Protein AF-A0A416V9B5-F1 (afdb_monomer)

Secondary structure (DSSP, 8-state):
--TTGGGHHHHHHHHHS--SEEEEEHHHHHHHHTSPPPHHHHH-GGGGSS-TTSTTTHHHHTTTEEEEEEETTTTEEEEEEHHHHHHHHHHHHHHHTTS-------HHHHHHHHHHHHHHHHT-TT-TTHHHHHHHHHHHHTTT--SHHHHHHHHHHHHHHHHHTT-SSTT-GGGG--GGGGHHHHHHHTSGGGGGGTT--HHHHTSHHHHHHHHHHHHHHHHHHHHSPPSBTTB-----HHHHHHHHHHHT--S---SHHHHHHHHHTTS--SSSSHHHHHHHHHHHHHTHHHHHHHHHHHHTTS----HHHHHHHHHHHHHHHHT-

Structure (mmCIF, N/CA/C/O backbone):
data_AF-A0A416V9B5-F1
#
_entry.id   AF-A0A416V9B5-F1
#
loop_
_atom_site.group_PDB
_atom_site.id
_atom_site.type_symbol
_atom_site.label_atom_id
_atom_site.label_alt_id
_atom_site.label_comp_id
_atom_site.label_asym_id
_atom_site.label_entity_id
_atom_site.label_seq_id
_atom_site.pdbx_PDB_ins_code
_atom_site.Cartn_x
_atom_site.Cartn_y
_atom_site.Cartn_z
_atom_site.occupancy
_atom_site.B_iso_or_equiv
_atom_site.auth_seq_id
_atom_site.auth_comp_id
_atom_site.auth_asym_id
_atom_site.auth_atom_id
_atom_site.pdbx_PDB_model_num
ATOM 1 N N . MET A 1 1 ? -14.915 -39.865 -13.590 1.00 45.31 1 MET A N 1
ATOM 2 C CA . MET A 1 1 ? -16.135 -39.312 -12.972 1.00 45.31 1 MET A CA 1
ATOM 3 C C . MET A 1 1 ? -16.097 -37.810 -13.174 1.00 45.31 1 MET A C 1
ATOM 5 O O . MET A 1 1 ? -15.086 -37.222 -12.782 1.00 45.31 1 MET A O 1
ATOM 9 N N . PRO A 1 2 ? -17.084 -37.204 -13.848 1.00 51.28 2 PRO A N 1
ATOM 10 C CA . PRO A 1 2 ? -17.337 -35.772 -13.749 1.00 51.28 2 PRO A CA 1
ATOM 11 C C . PRO A 1 2 ? -17.227 -35.261 -12.300 1.00 51.28 2 PRO A C 1
ATOM 13 O O . PRO A 1 2 ? -17.470 -35.982 -11.326 1.00 51.28 2 PRO A O 1
ATOM 16 N N . LYS A 1 3 ? -16.783 -34.010 -12.138 1.00 54.34 3 LYS A N 1
ATOM 17 C CA . LYS A 1 3 ? -16.706 -33.376 -10.815 1.00 54.34 3 LYS A CA 1
ATOM 18 C C . LYS A 1 3 ? -18.122 -33.301 -10.228 1.00 54.34 3 LYS A C 1
ATOM 20 O O . LYS A 1 3 ? -19.003 -32.741 -10.861 1.00 54.34 3 LYS A O 1
ATOM 25 N N . GLY A 1 4 ? -18.315 -33.837 -9.021 1.00 61.31 4 GLY A N 1
ATOM 26 C CA . GLY A 1 4 ? -19.583 -33.735 -8.284 1.00 61.31 4 GLY A CA 1
ATOM 27 C C . GLY A 1 4 ? -20.507 -34.959 -8.345 1.00 61.31 4 GLY A C 1
ATOM 28 O O . GLY A 1 4 ? -21.411 -35.032 -7.521 1.00 61.31 4 GLY A O 1
ATOM 29 N N . ASP A 1 5 ? -20.246 -35.961 -9.199 1.00 74.75 5 ASP A N 1
ATOM 30 C CA . ASP A 1 5 ? -21.118 -37.150 -9.365 1.00 74.75 5 ASP A CA 1
ATOM 31 C C . ASP A 1 5 ? -21.464 -37.864 -8.049 1.00 74.75 5 ASP A C 1
ATOM 33 O O . ASP A 1 5 ? -22.562 -38.387 -7.874 1.00 74.75 5 ASP A O 1
ATOM 37 N N . LYS A 1 6 ? -20.526 -37.871 -7.095 1.00 81.75 6 LYS A N 1
ATOM 38 C CA . LYS A 1 6 ? -20.704 -38.516 -5.787 1.00 81.75 6 LYS A CA 1
ATOM 39 C C . LYS A 1 6 ? -21.800 -37.874 -4.931 1.00 81.75 6 LYS A C 1
ATOM 41 O O . LYS A 1 6 ? -22.278 -38.516 -4.007 1.00 81.75 6 LYS A O 1
ATOM 46 N N . PHE A 1 7 ? -22.188 -36.632 -5.208 1.00 87.38 7 PHE A N 1
ATOM 47 C CA . PHE A 1 7 ? -23.146 -35.878 -4.396 1.00 87.38 7 PHE A CA 1
ATOM 48 C C . PHE A 1 7 ? -24.480 -35.644 -5.111 1.00 87.38 7 PHE A C 1
ATOM 50 O O . PHE A 1 7 ? -25.308 -34.883 -4.618 1.00 87.38 7 PHE A O 1
ATOM 57 N N . ILE A 1 8 ? -24.728 -36.339 -6.227 1.00 89.06 8 ILE A N 1
ATOM 58 C CA . ILE A 1 8 ? -25.952 -36.180 -7.023 1.00 89.06 8 ILE A CA 1
ATOM 59 C C . ILE A 1 8 ? -27.228 -36.485 -6.228 1.00 89.06 8 ILE A C 1
ATOM 61 O O . ILE A 1 8 ? -28.239 -35.817 -6.405 1.00 89.06 8 ILE A O 1
ATOM 65 N N . ALA A 1 9 ? -27.172 -37.435 -5.288 1.00 90.25 9 ALA A N 1
ATOM 66 C CA . ALA A 1 9 ? -28.302 -37.750 -4.417 1.00 90.25 9 ALA A CA 1
ATOM 67 C C . ALA A 1 9 ? -28.667 -36.577 -3.491 1.00 90.25 9 ALA A C 1
ATOM 69 O O . ALA A 1 9 ? -29.847 -36.333 -3.242 1.00 90.25 9 ALA A O 1
ATOM 70 N N . LEU A 1 10 ? -27.668 -35.815 -3.025 1.00 92.50 10 LEU A N 1
ATOM 71 C CA . LEU A 1 10 ? -27.901 -34.592 -2.257 1.00 92.50 10 LEU A CA 1
ATOM 72 C C . LEU A 1 10 ? -28.497 -33.496 -3.145 1.00 92.50 10 LEU A C 1
ATOM 74 O O . LEU A 1 10 ? -29.429 -32.823 -2.715 1.00 92.50 10 LEU A O 1
ATOM 78 N N . THR A 1 11 ? -28.018 -33.368 -4.386 1.00 92.50 11 THR A N 1
ATOM 79 C CA . THR A 1 11 ? -28.581 -32.439 -5.377 1.00 92.50 11 THR A CA 1
ATOM 80 C C . THR A 1 11 ? -30.061 -32.717 -5.610 1.00 92.50 11 THR A C 1
ATOM 82 O O . THR A 1 11 ? -30.890 -31.846 -5.363 1.00 92.50 11 THR A O 1
ATOM 85 N N . SER A 1 12 ? -30.415 -33.955 -5.965 1.00 91.44 12 SER A N 1
ATOM 86 C CA . SER A 1 12 ? -31.810 -34.337 -6.199 1.00 91.44 12 SER A CA 1
ATOM 87 C C . SER A 1 12 ? -32.680 -34.174 -4.953 1.00 91.44 12 SER A C 1
ATOM 89 O O . SER A 1 12 ? -33.847 -33.808 -5.062 1.00 91.44 12 SER A O 1
ATOM 91 N N . TYR A 1 13 ? -32.144 -34.430 -3.758 1.00 94.50 13 TYR A N 1
ATOM 92 C CA . TYR A 1 13 ? -32.889 -34.205 -2.522 1.00 94.50 13 TYR A CA 1
ATOM 93 C C . TYR A 1 13 ? -33.216 -32.719 -2.315 1.00 94.50 13 TYR A C 1
ATOM 95 O O . TYR A 1 13 ? -34.362 -32.378 -2.028 1.00 94.50 13 TYR A O 1
ATOM 103 N N . LEU A 1 14 ? -32.231 -31.833 -2.489 1.00 92.75 14 LEU A N 1
ATOM 104 C CA . LEU A 1 14 ? -32.408 -30.390 -2.309 1.00 92.75 14 LEU A CA 1
ATOM 105 C C . LEU A 1 14 ? -33.330 -29.776 -3.374 1.00 92.75 14 LEU A C 1
ATOM 107 O O . LEU A 1 14 ? -34.161 -28.939 -3.042 1.00 92.75 14 LEU A O 1
ATOM 111 N N . GLU A 1 15 ? -33.263 -30.231 -4.626 1.00 91.12 15 GLU A N 1
ATOM 112 C CA . GLU A 1 15 ? -34.190 -29.796 -5.685 1.00 91.12 15 GLU A CA 1
ATOM 113 C C . GLU A 1 15 ? -35.652 -30.117 -5.337 1.00 91.12 15 GLU A C 1
ATOM 115 O O . GLU A 1 15 ? -36.545 -29.292 -5.544 1.00 91.12 15 GLU A O 1
ATOM 120 N N . ASN A 1 16 ? -35.890 -31.297 -4.757 1.00 90.56 16 ASN A N 1
ATOM 121 C CA . ASN A 1 16 ? -37.231 -31.810 -4.479 1.00 90.56 16 ASN A CA 1
ATOM 122 C C . ASN A 1 16 ? -37.769 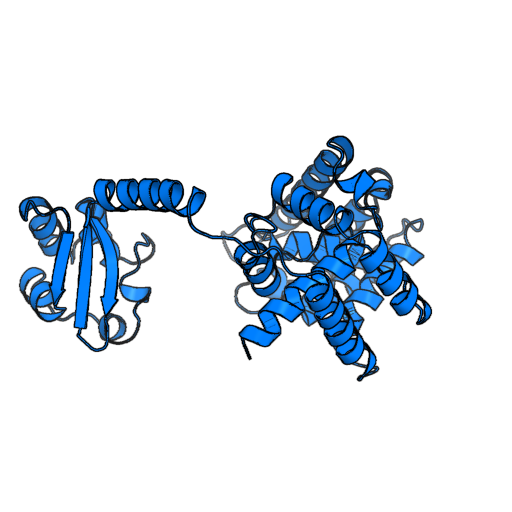-31.457 -3.083 1.00 90.56 16 ASN A C 1
ATOM 124 O O . ASN A 1 16 ? -38.947 -31.694 -2.817 1.00 90.56 16 ASN A O 1
ATOM 128 N N . CYS A 1 17 ? -36.957 -30.897 -2.179 1.00 90.31 17 CYS A N 1
ATOM 129 C CA . CYS A 1 17 ? -37.401 -30.629 -0.806 1.00 90.31 17 CYS A CA 1
ATOM 130 C C . CYS A 1 17 ? -38.420 -29.482 -0.717 1.00 90.31 17 CYS A C 1
ATOM 132 O O . CYS A 1 17 ? -39.145 -29.378 0.269 1.00 90.31 17 CYS A O 1
ATOM 134 N N . GLY A 1 18 ? -38.484 -28.608 -1.729 1.00 84.94 18 GLY A N 1
ATOM 135 C CA . GLY A 1 18 ? -39.437 -27.496 -1.782 1.00 84.94 18 GLY A CA 1
ATOM 136 C C . GLY A 1 18 ? -39.167 -26.363 -0.781 1.00 84.94 18 GLY A C 1
ATOM 137 O O . GLY A 1 18 ? -39.838 -25.339 -0.850 1.00 84.94 18 GLY A O 1
ATOM 138 N N . MET A 1 19 ? -38.170 -26.485 0.098 1.00 89.31 19 MET A N 1
ATOM 139 C CA . MET A 1 19 ? -37.914 -25.534 1.184 1.00 89.31 19 MET A CA 1
ATOM 140 C C . MET A 1 19 ? -36.918 -24.448 0.786 1.00 89.31 19 MET A C 1
ATOM 142 O O . MET A 1 19 ? -35.850 -24.743 0.264 1.00 89.31 19 MET A O 1
ATOM 146 N N . ASP A 1 20 ? -37.213 -23.192 1.099 1.00 89.88 20 ASP A N 1
ATOM 147 C CA . ASP A 1 20 ? -36.285 -22.077 0.862 1.00 89.88 20 ASP A CA 1
ATOM 148 C C . ASP A 1 20 ? -35.063 -22.098 1.785 1.00 89.88 20 ASP A C 1
ATOM 150 O O . ASP A 1 20 ? -33.990 -21.611 1.426 1.00 89.88 20 ASP A O 1
ATOM 154 N N . GLU A 1 21 ? -35.229 -22.685 2.969 1.00 92.56 21 GLU A N 1
ATOM 155 C CA . GLU A 1 21 ? -34.206 -22.867 3.990 1.00 92.56 21 GLU A CA 1
ATOM 156 C C . GLU A 1 21 ? -34.368 -24.244 4.613 1.00 92.56 21 GLU A C 1
ATOM 158 O O . GLU A 1 21 ? -35.472 -24.640 4.983 1.00 92.56 21 GLU A O 1
ATOM 163 N N . LEU A 1 22 ? -33.264 -24.963 4.756 1.00 94.50 22 LEU A N 1
ATOM 164 C CA . LEU A 1 22 ? -33.254 -26.301 5.309 1.00 94.50 22 LEU A CA 1
ATOM 165 C C . LEU A 1 22 ? -32.012 -26.495 6.170 1.00 94.50 22 LEU A C 1
ATOM 167 O O . LEU A 1 22 ? -30.884 -26.367 5.698 1.00 94.50 22 LEU A O 1
ATOM 171 N N . ARG A 1 23 ? -32.222 -26.874 7.429 1.00 95.56 23 ARG A N 1
ATOM 172 C CA . ARG A 1 23 ? -31.152 -27.315 8.322 1.00 95.56 23 ARG A CA 1
ATOM 173 C C . ARG A 1 23 ? -31.083 -28.835 8.312 1.00 95.56 23 ARG A C 1
ATOM 175 O O . ARG A 1 23 ? -32.100 -29.491 8.502 1.00 95.56 23 ARG A O 1
ATOM 182 N N . MET A 1 24 ? -29.886 -29.375 8.120 1.00 95.50 24 MET A N 1
ATOM 183 C CA . MET A 1 24 ? -29.627 -30.813 8.108 1.00 95.50 24 MET A CA 1
ATOM 184 C C . MET A 1 24 ? -28.448 -31.145 9.009 1.00 95.50 24 MET A C 1
ATOM 186 O O . MET A 1 24 ? -27.479 -30.387 9.095 1.00 95.50 24 MET A O 1
ATOM 190 N N . SER A 1 25 ? -28.507 -32.297 9.660 1.00 96.69 25 SER A N 1
ATOM 191 C CA . SER A 1 25 ? -27.350 -32.898 10.311 1.00 96.69 25 SER A CA 1
ATOM 192 C C . SER A 1 25 ? -26.432 -33.576 9.296 1.00 96.69 25 SER A C 1
ATOM 194 O O . SER A 1 25 ? -26.856 -34.012 8.222 1.00 96.69 25 SER A O 1
ATOM 196 N N . PHE A 1 26 ? -25.158 -33.721 9.652 1.00 95.88 26 PHE A N 1
ATOM 197 C CA . PHE A 1 26 ? -24.184 -34.430 8.821 1.00 95.88 26 PHE A CA 1
ATOM 198 C C . PHE A 1 26 ? -24.618 -35.885 8.602 1.00 95.88 26 PHE A C 1
ATOM 200 O O . PHE A 1 26 ? -24.531 -36.382 7.485 1.00 95.88 26 PHE A O 1
ATOM 207 N N . SER A 1 27 ? -25.205 -36.522 9.621 1.00 95.06 27 SER A N 1
ATOM 208 C CA . SER A 1 27 ? -25.754 -37.879 9.516 1.00 95.06 27 SER A CA 1
ATOM 209 C C . SER A 1 27 ? -26.912 -37.992 8.516 1.00 95.06 27 SER A C 1
ATOM 211 O O . SER A 1 27 ? -27.006 -38.983 7.795 1.00 95.06 27 SER A O 1
ATOM 213 N N . GLU A 1 28 ? -27.805 -37.002 8.439 1.00 95.00 28 GLU A N 1
ATOM 214 C CA . GLU A 1 28 ? -28.887 -37.002 7.442 1.00 95.00 28 GLU A CA 1
ATOM 215 C C . GLU A 1 28 ? -28.340 -36.868 6.021 1.00 95.00 28 GLU A C 1
ATOM 217 O O . GLU A 1 28 ? -28.802 -37.561 5.117 1.00 95.00 28 GLU A O 1
ATOM 222 N N . ILE A 1 29 ? -27.306 -36.046 5.837 1.00 95.19 29 ILE A N 1
ATOM 223 C CA . ILE A 1 29 ? -26.620 -35.902 4.549 1.00 95.19 29 ILE A CA 1
ATOM 224 C C . ILE A 1 29 ? -25.933 -37.214 4.160 1.00 95.19 29 ILE A C 1
ATOM 226 O O . ILE A 1 29 ? -26.072 -37.657 3.024 1.00 95.19 29 ILE A O 1
ATOM 230 N N . GLU A 1 30 ? -25.259 -37.877 5.100 1.00 95.06 30 GLU A N 1
ATOM 231 C CA . GLU A 1 30 ? -24.636 -39.191 4.886 1.00 95.06 30 GLU A CA 1
ATOM 232 C C . GLU A 1 30 ? -25.649 -40.265 4.480 1.00 95.06 30 GLU A C 1
ATOM 234 O O . GLU A 1 30 ? -25.370 -41.072 3.593 1.00 95.06 30 GLU A O 1
ATOM 239 N N . LYS A 1 31 ? -26.849 -40.252 5.076 1.00 95.00 31 LYS A N 1
ATOM 240 C CA . LYS A 1 31 ? -27.947 -41.153 4.688 1.00 95.00 31 LYS A CA 1
ATOM 241 C C . LYS A 1 31 ? -28.416 -40.907 3.255 1.00 95.00 31 LYS A C 1
ATOM 243 O O . LYS A 1 31 ? -28.755 -41.866 2.571 1.00 95.00 31 LYS A O 1
ATOM 248 N N . ILE A 1 32 ? -28.425 -39.653 2.806 1.00 93.69 32 ILE A N 1
ATOM 249 C CA . ILE A 1 32 ? -28.842 -39.283 1.447 1.00 93.69 32 ILE A CA 1
ATOM 250 C C . ILE A 1 32 ? -27.779 -39.668 0.419 1.00 93.69 32 ILE A C 1
ATOM 252 O O . ILE A 1 32 ? -28.107 -40.240 -0.616 1.00 93.69 32 ILE A O 1
ATOM 256 N N . ILE A 1 33 ? -26.504 -39.380 0.692 1.00 93.12 33 ILE A N 1
ATOM 257 C CA . ILE A 1 33 ? -25.410 -39.666 -0.252 1.00 93.12 33 ILE A CA 1
ATOM 258 C C . ILE A 1 33 ? -24.963 -41.135 -0.217 1.00 93.12 33 ILE A C 1
ATOM 260 O O . ILE A 1 33 ? -24.308 -41.598 -1.146 1.00 93.12 33 ILE A O 1
ATOM 264 N N . GLY A 1 34 ? -25.325 -41.880 0.833 1.00 90.25 34 GLY A N 1
ATOM 265 C CA . GLY A 1 34 ? -25.052 -43.312 0.968 1.00 90.25 34 GLY A CA 1
ATOM 266 C C . GLY A 1 34 ? -23.621 -43.652 1.396 1.00 90.25 34 GLY A C 1
ATOM 267 O O . GLY A 1 34 ? -23.212 -44.809 1.307 1.00 90.25 34 GLY A O 1
ATOM 268 N N . PHE A 1 35 ? -22.844 -42.670 1.855 1.00 91.00 35 PHE A N 1
ATOM 269 C CA . PHE A 1 35 ? -21.489 -42.860 2.371 1.00 91.00 35 PHE A CA 1
ATOM 270 C C . PHE A 1 35 ? -21.148 -41.820 3.439 1.00 91.00 35 PHE A C 1
ATOM 272 O O . PHE A 1 35 ? -21.777 -40.768 3.533 1.00 91.00 35 PHE A O 1
ATOM 279 N N . LYS A 1 36 ? -20.119 -42.119 4.238 1.00 92.62 36 LYS A N 1
ATOM 280 C CA . LYS A 1 36 ? -19.626 -41.228 5.291 1.00 92.62 36 LYS A CA 1
ATOM 281 C C . LYS A 1 36 ? -18.909 -40.014 4.689 1.00 92.62 36 LYS A C 1
ATOM 283 O O . LYS A 1 36 ? -18.077 -40.167 3.791 1.00 92.62 36 LYS A O 1
ATOM 288 N N . LEU A 1 37 ? -19.183 -38.824 5.210 1.00 90.62 37 LEU A N 1
ATOM 289 C CA . LEU A 1 37 ? -18.455 -37.607 4.869 1.00 90.62 37 LEU A CA 1
ATOM 290 C C . LEU A 1 37 ? -16.977 -37.741 5.266 1.00 90.62 37 LEU A C 1
ATOM 292 O O . LEU A 1 37 ? -16.622 -38.447 6.210 1.00 90.62 37 LEU A O 1
ATOM 296 N N . SER A 1 38 ? -16.100 -37.040 4.546 1.00 89.12 38 SER A N 1
ATOM 297 C CA . SER A 1 38 ? -14.669 -36.994 4.874 1.00 89.12 38 SER A CA 1
ATOM 298 C C . SER A 1 38 ? -14.436 -36.401 6.265 1.00 89.12 38 SER A C 1
ATOM 300 O O . SER A 1 38 ? -15.125 -35.447 6.626 1.00 89.12 38 SER A O 1
ATOM 302 N N . ASP A 1 39 ? -13.398 -36.840 6.978 1.00 87.75 39 ASP A N 1
ATOM 303 C CA . ASP A 1 39 ? -13.047 -36.312 8.310 1.00 87.75 39 ASP A CA 1
ATOM 304 C C . ASP A 1 39 ? -12.847 -34.781 8.321 1.00 87.75 39 ASP A C 1
ATOM 306 O O . ASP A 1 39 ? -13.144 -34.100 9.305 1.00 87.75 39 ASP A O 1
ATOM 310 N N . SER A 1 40 ? -12.433 -34.201 7.188 1.00 87.25 40 SER A N 1
ATOM 311 C CA . SER A 1 40 ? -12.329 -32.749 7.017 1.00 87.25 40 SER A CA 1
ATOM 312 C C . SER A 1 40 ? -13.671 -32.021 7.140 1.00 87.25 40 SER A C 1
ATOM 314 O O . SER A 1 40 ? -13.694 -30.905 7.647 1.00 87.25 40 SER A O 1
ATOM 316 N N . ALA A 1 41 ? -14.787 -32.640 6.745 1.00 87.62 41 ALA A N 1
ATOM 317 C CA . ALA A 1 41 ? -16.126 -32.055 6.882 1.00 87.62 41 ALA A CA 1
ATOM 318 C C . ALA A 1 41 ? -16.543 -31.914 8.355 1.00 87.62 41 ALA A C 1
ATOM 320 O O . ALA A 1 41 ? -17.290 -31.000 8.697 1.00 87.62 41 ALA A O 1
ATOM 321 N N . TYR A 1 42 ? -16.005 -32.775 9.223 1.00 90.19 42 TYR A N 1
ATOM 322 C CA . TYR A 1 42 ? -16.208 -32.752 10.672 1.00 90.19 42 TYR A CA 1
ATOM 323 C C . TYR A 1 42 ? -15.253 -31.816 11.414 1.00 90.19 42 TYR A C 1
ATOM 325 O O . TYR A 1 42 ? -15.453 -31.570 12.596 1.00 90.19 42 TYR A O 1
ATOM 333 N N . SER A 1 43 ? -14.209 -31.317 10.752 1.00 82.50 43 SER A N 1
ATOM 334 C CA . SER A 1 43 ? -13.138 -30.557 11.412 1.00 82.50 43 SER A CA 1
ATOM 335 C C . SER A 1 43 ? -13.048 -29.115 10.914 1.00 82.50 43 SER A C 1
ATOM 337 O O . SER A 1 43 ? -12.709 -28.212 11.675 1.00 82.50 43 SER A O 1
ATOM 339 N N . TYR A 1 44 ? -13.363 -28.880 9.638 1.00 84.50 44 TYR A N 1
ATOM 340 C CA . TYR A 1 44 ? -13.122 -27.608 8.969 1.00 84.50 44 TYR A CA 1
ATOM 341 C C . TYR A 1 44 ? -14.413 -27.068 8.339 1.00 84.50 44 TYR A C 1
ATOM 343 O O . TYR A 1 44 ? -14.857 -27.589 7.314 1.00 84.50 44 TYR A O 1
ATOM 351 N N . PRO A 1 45 ? -14.984 -25.964 8.863 1.00 83.88 45 PRO A N 1
ATOM 352 C CA . PRO A 1 45 ? -16.152 -25.314 8.261 1.00 83.88 45 PRO A CA 1
ATOM 353 C C . PRO A 1 45 ? -15.944 -24.931 6.789 1.00 83.88 45 PRO A C 1
ATOM 355 O O . PRO A 1 45 ? -16.887 -24.933 6.007 1.00 83.88 45 PRO A O 1
ATOM 358 N N . ALA A 1 46 ? -14.701 -24.647 6.386 1.00 84.88 46 ALA A N 1
ATOM 359 C CA . ALA A 1 46 ? -14.346 -24.315 5.006 1.00 84.88 46 ALA A CA 1
ATOM 360 C C . ALA A 1 46 ? -14.643 -25.444 3.999 1.00 84.88 46 ALA A C 1
ATOM 362 O O . ALA A 1 46 ? -14.802 -25.165 2.809 1.00 84.88 46 ALA A O 1
ATOM 363 N N . GLN A 1 47 ? -14.755 -26.694 4.462 1.00 86.69 47 GLN A N 1
ATOM 364 C CA . GLN A 1 47 ? -15.161 -27.834 3.633 1.00 86.69 47 GLN A CA 1
ATOM 365 C C . GLN A 1 47 ? -16.619 -27.720 3.152 1.00 86.69 47 GLN A C 1
ATOM 367 O O . GLN A 1 47 ? -17.023 -28.360 2.190 1.00 86.69 47 GLN A O 1
ATOM 372 N N . TRP A 1 48 ? -17.413 -26.885 3.818 1.00 89.81 48 TRP A N 1
ATOM 373 C CA . TRP A 1 48 ? -18.809 -26.609 3.494 1.00 89.81 48 TRP A CA 1
ATOM 374 C C . TRP A 1 48 ? -18.978 -25.282 2.745 1.00 89.81 48 TRP A C 1
ATOM 376 O O . TRP A 1 48 ? -20.085 -24.759 2.656 1.00 89.81 48 TRP A O 1
ATOM 386 N N . SER A 1 49 ? -17.887 -24.684 2.257 1.00 88.31 49 SER A N 1
ATOM 387 C CA . SER A 1 49 ? -17.929 -23.389 1.574 1.00 88.31 49 SER A CA 1
ATOM 388 C C . SER A 1 49 ? -18.592 -23.478 0.196 1.00 88.31 49 SER A C 1
ATOM 390 O O . SER A 1 49 ? -18.461 -24.474 -0.510 1.00 88.31 49 SER A O 1
ATOM 392 N N . ASN A 1 50 ? -19.261 -22.401 -0.220 1.00 88.81 50 ASN A N 1
ATOM 393 C CA . ASN A 1 50 ? -19.875 -22.264 -1.548 1.00 88.81 50 ASN A CA 1
ATOM 394 C C . ASN A 1 50 ? -18.816 -22.006 -2.637 1.00 88.81 50 ASN A C 1
ATOM 396 O O . ASN A 1 50 ? -18.834 -20.970 -3.296 1.00 88.81 50 ASN A O 1
ATOM 400 N N . SER A 1 51 ? -17.837 -22.903 -2.770 1.00 81.06 51 SER A N 1
ATOM 401 C CA . SER A 1 51 ? -16.739 -22.789 -3.728 1.00 81.06 51 SER A CA 1
ATOM 402 C C . SER A 1 51 ? -16.733 -23.957 -4.704 1.00 81.06 51 SER A C 1
ATOM 404 O O . SER A 1 51 ? -16.597 -25.110 -4.304 1.00 81.06 51 SER A O 1
ATOM 406 N N . GLU A 1 52 ? -16.733 -23.648 -5.999 1.00 76.25 52 GLU A N 1
ATOM 407 C CA . GLU A 1 52 ? -16.582 -24.630 -7.087 1.00 76.25 52 GLU A CA 1
ATOM 408 C C . GLU A 1 52 ? -15.207 -25.328 -7.100 1.00 76.25 52 GLU A C 1
ATOM 410 O O . GLU A 1 52 ? -14.982 -26.292 -7.836 1.00 76.25 52 GLU A O 1
ATOM 415 N N . SER A 1 53 ? -14.266 -24.864 -6.269 1.00 73.88 53 SER A N 1
ATOM 416 C CA . SER A 1 53 ? -12.968 -25.517 -6.080 1.00 73.88 53 SER A CA 1
ATOM 417 C C . SER A 1 53 ? -13.079 -26.866 -5.358 1.00 73.88 53 SER A C 1
ATOM 419 O O . SER A 1 53 ? -12.189 -27.707 -5.499 1.00 73.88 53 SER A O 1
ATOM 421 N N . GLN A 1 54 ? -14.173 -27.108 -4.625 1.00 74.75 54 GLN A N 1
ATOM 422 C CA . GLN A 1 54 ? -14.389 -28.330 -3.858 1.00 74.75 54 GLN A CA 1
ATOM 423 C C . GLN A 1 54 ? -15.510 -29.172 -4.466 1.00 74.75 54 GLN A C 1
ATOM 425 O O . GLN A 1 54 ? -16.643 -28.725 -4.608 1.00 74.75 54 GLN A O 1
ATOM 430 N N . SER A 1 55 ? -15.214 -30.445 -4.753 1.00 78.06 55 SER A N 1
ATOM 431 C CA . SER A 1 55 ? -16.194 -31.360 -5.364 1.00 78.06 55 SER A CA 1
ATOM 432 C C . SER A 1 55 ? -17.468 -31.579 -4.534 1.00 78.06 55 SER A C 1
ATOM 434 O O . SER A 1 55 ? -18.493 -31.970 -5.084 1.00 78.06 55 SER A O 1
ATOM 436 N N . PHE A 1 56 ? -17.398 -31.323 -3.226 1.00 85.88 56 PHE A N 1
ATOM 437 C CA . PHE A 1 56 ? -18.516 -31.453 -2.298 1.00 85.88 56 PHE A CA 1
ATOM 438 C C . PHE A 1 56 ? -19.577 -30.368 -2.512 1.00 85.88 56 PHE A C 1
ATOM 440 O O . PHE A 1 56 ? -20.769 -30.666 -2.467 1.00 85.88 56 PHE A O 1
ATOM 447 N N . ALA A 1 57 ? -19.149 -29.144 -2.843 1.00 86.69 57 ALA A N 1
ATOM 448 C CA . ALA A 1 57 ? -20.045 -28.006 -3.000 1.00 86.69 57 ALA A CA 1
ATOM 449 C C . ALA A 1 57 ? -21.029 -28.158 -4.161 1.00 86.69 57 ALA A C 1
ATOM 451 O O . ALA A 1 57 ? -22.155 -27.672 -4.078 1.00 86.69 57 ALA A O 1
ATOM 452 N N . PHE A 1 58 ? -20.665 -28.921 -5.196 1.00 87.69 58 PHE A N 1
ATOM 453 C CA . PHE A 1 58 ? -21.577 -29.239 -6.297 1.00 87.69 58 PHE A CA 1
ATOM 454 C C . PHE A 1 58 ? -22.873 -29.912 -5.830 1.00 87.69 58 PHE A C 1
ATOM 456 O O . PHE A 1 58 ? -23.892 -29.750 -6.491 1.00 87.69 58 PHE A O 1
ATOM 463 N N . GLY A 1 59 ? -22.868 -30.598 -4.678 1.00 88.94 59 GLY A N 1
ATOM 464 C CA . GLY A 1 59 ? -24.066 -31.220 -4.114 1.00 88.94 59 GLY A CA 1
ATOM 465 C C . GLY A 1 59 ? -25.215 -30.232 -3.893 1.00 88.94 59 GLY A C 1
ATOM 466 O O . GLY A 1 59 ? -26.353 -30.554 -4.215 1.00 88.94 59 GLY A O 1
ATOM 467 N N . TRP A 1 60 ? -24.928 -29.023 -3.404 1.00 92.69 60 TRP A N 1
ATOM 468 C CA . TRP A 1 60 ? -25.943 -27.990 -3.167 1.00 92.69 60 TRP A CA 1
ATOM 469 C C . TRP A 1 60 ? -25.937 -26.880 -4.217 1.00 92.69 60 TRP A C 1
ATOM 471 O O . TRP A 1 60 ? -27.007 -26.377 -4.554 1.00 92.69 60 TRP A O 1
ATOM 481 N N . LEU A 1 61 ? -24.773 -26.540 -4.785 1.00 90.69 61 LEU A N 1
ATOM 482 C CA . LEU A 1 61 ? -24.674 -25.510 -5.823 1.00 90.69 61 LEU A CA 1
ATOM 483 C C . LEU A 1 61 ? -25.469 -25.893 -7.075 1.00 90.69 61 LEU A C 1
ATOM 485 O O . LEU A 1 61 ? -26.208 -25.066 -7.600 1.00 90.69 61 LEU A O 1
ATOM 489 N N . ASN A 1 62 ? -25.397 -27.157 -7.509 1.00 89.81 62 ASN A N 1
ATOM 490 C CA . ASN A 1 62 ? -26.157 -27.615 -8.675 1.00 89.81 62 ASN A CA 1
ATOM 491 C C . ASN A 1 62 ? -27.675 -27.603 -8.429 1.00 89.81 62 ASN A C 1
ATOM 493 O O . ASN A 1 62 ? -28.433 -27.464 -9.380 1.00 89.81 62 ASN A O 1
ATOM 497 N N . ALA A 1 63 ? -28.108 -27.702 -7.167 1.00 90.19 63 ALA A N 1
ATOM 498 C CA . ALA A 1 63 ? -29.515 -27.630 -6.773 1.00 90.19 63 ALA A CA 1
ATOM 499 C C . ALA A 1 63 ? -30.018 -26.183 -6.583 1.00 90.19 63 ALA A C 1
ATOM 501 O O . ALA A 1 63 ? -31.163 -25.979 -6.178 1.00 90.19 63 ALA A O 1
ATOM 502 N N . GLY A 1 64 ? -29.167 -25.171 -6.805 1.00 90.94 64 GLY A N 1
ATOM 503 C CA . GLY A 1 64 ? -29.500 -23.764 -6.566 1.00 90.94 64 GLY A CA 1
ATOM 504 C C . GLY A 1 64 ? -29.554 -23.383 -5.082 1.00 90.94 64 GLY A C 1
ATOM 505 O O . GLY A 1 64 ? -30.274 -22.456 -4.710 1.00 90.94 64 GLY A O 1
ATOM 506 N N . TYR A 1 65 ? -28.825 -24.095 -4.219 1.00 93.50 65 TYR A N 1
ATOM 507 C CA . TYR A 1 65 ? -28.692 -23.786 -2.794 1.00 93.50 65 TYR A CA 1
ATOM 508 C C . TYR A 1 65 ? -27.287 -23.284 -2.465 1.00 93.50 65 TYR A C 1
ATOM 510 O O . TYR A 1 65 ? -26.316 -23.567 -3.158 1.00 93.50 65 TYR A O 1
ATOM 518 N N . LEU A 1 66 ? -27.179 -22.567 -1.351 1.00 92.81 66 LEU A N 1
ATOM 519 C CA . LEU A 1 66 ? -25.942 -22.114 -0.731 1.00 92.81 66 LEU A CA 1
ATOM 520 C C . LEU A 1 66 ? -25.937 -22.532 0.737 1.00 92.81 66 LEU A C 1
ATOM 522 O O . LEU A 1 66 ? -26.971 -22.494 1.404 1.00 92.81 66 LEU A O 1
ATOM 526 N N . THR A 1 67 ? -24.774 -22.875 1.277 1.00 92.19 67 THR A N 1
ATOM 527 C CA . THR A 1 67 ? -24.606 -23.018 2.724 1.00 92.19 67 THR A CA 1
ATOM 528 C C . THR A 1 67 ? -24.563 -21.636 3.375 1.00 92.19 67 THR A C 1
ATOM 530 O O . THR A 1 67 ? -23.868 -20.727 2.906 1.00 92.19 67 THR A O 1
ATOM 533 N N . ARG A 1 68 ? -25.324 -21.450 4.457 1.00 88.88 68 ARG A N 1
ATOM 534 C CA . ARG A 1 68 ? -25.369 -20.192 5.221 1.00 88.88 68 ARG A CA 1
ATOM 535 C C . ARG A 1 68 ? -24.608 -20.285 6.532 1.00 88.88 68 ARG A C 1
ATOM 537 O O . ARG A 1 68 ? -23.811 -19.403 6.841 1.00 88.88 68 ARG A O 1
ATOM 544 N N . GLN A 1 69 ? -24.860 -21.344 7.290 1.00 87.25 69 GLN A N 1
ATOM 545 C CA . GLN A 1 69 ? -24.240 -21.581 8.583 1.00 87.25 69 GLN A CA 1
ATOM 546 C C . GLN A 1 69 ? -23.891 -23.056 8.719 1.00 87.25 69 GLN A C 1
ATOM 548 O O . GLN A 1 69 ? -24.671 -23.931 8.352 1.00 87.25 69 GLN A O 1
ATOM 553 N N . VAL A 1 70 ? -22.706 -23.319 9.256 1.00 90.75 70 VAL A N 1
ATOM 554 C CA . VAL A 1 70 ? -22.209 -24.665 9.530 1.00 90.75 70 VAL A CA 1
ATOM 555 C C . VAL A 1 70 ? -21.782 -24.682 10.985 1.00 90.75 70 VAL A C 1
ATOM 557 O O . VAL A 1 70 ? -20.915 -23.906 11.388 1.00 90.75 70 VAL A O 1
ATOM 560 N N . ASN A 1 71 ? -22.397 -25.548 11.779 1.00 87.81 71 ASN A N 1
ATOM 561 C CA . ASN A 1 71 ? -22.018 -25.775 13.161 1.00 87.81 71 ASN A CA 1
ATOM 562 C C . ASN A 1 71 ? -21.322 -27.131 13.254 1.00 87.81 71 ASN A C 1
ATOM 564 O O . ASN A 1 71 ? -21.969 -28.172 13.179 1.00 87.81 71 ASN A O 1
ATOM 568 N N . ILE A 1 72 ? -20.002 -27.106 13.429 1.00 90.69 72 ILE A N 1
ATOM 569 C CA . ILE A 1 72 ? -19.186 -28.316 13.559 1.00 90.69 72 ILE A CA 1
ATOM 570 C C . ILE A 1 72 ? -19.486 -29.060 14.865 1.00 90.69 72 ILE A C 1
ATOM 572 O O . ILE A 1 72 ? -19.587 -30.282 14.858 1.00 90.69 72 ILE A O 1
ATOM 576 N N . SER A 1 73 ? -19.679 -28.333 15.972 1.00 86.62 73 SER A N 1
ATOM 577 C CA . SER A 1 73 ? -19.949 -28.941 17.283 1.00 86.62 73 SER A CA 1
ATOM 578 C C . SER A 1 73 ? -21.294 -29.667 17.329 1.00 86.62 73 SER A C 1
ATOM 580 O O . SER A 1 73 ? -21.384 -30.764 17.870 1.00 86.62 73 SER A O 1
ATOM 582 N N . GLU A 1 74 ? -22.317 -29.094 16.692 1.00 90.81 74 GLU A N 1
ATOM 583 C CA . GLU A 1 74 ? -23.647 -29.701 16.563 1.00 90.81 74 GLU A CA 1
ATOM 584 C C . GLU A 1 74 ? -23.771 -30.582 15.312 1.00 90.81 74 GLU A C 1
ATOM 586 O O . GLU A 1 74 ? -24.808 -31.202 15.107 1.00 90.81 74 GLU A O 1
ATOM 591 N N . GLN A 1 75 ? -22.735 -30.628 14.466 1.00 94.88 75 GLN A N 1
ATOM 592 C CA . GLN A 1 75 ? -22.702 -31.351 13.190 1.00 94.88 75 GLN A CA 1
ATOM 593 C C . GLN A 1 75 ? -23.919 -31.058 12.308 1.00 94.88 75 GLN A C 1
ATOM 595 O O . GLN A 1 75 ? -24.588 -31.963 11.807 1.00 94.88 75 GLN A O 1
ATOM 600 N N . THR A 1 76 ? -24.222 -29.772 12.131 1.00 95.56 76 THR A N 1
ATOM 601 C CA . THR A 1 76 ? -25.336 -29.320 11.291 1.00 95.56 76 THR A CA 1
ATOM 602 C C . THR A 1 76 ? -24.888 -28.289 10.272 1.00 95.56 76 THR A C 1
ATOM 604 O O . THR A 1 76 ? -23.965 -27.508 10.507 1.00 95.56 76 THR A O 1
ATOM 607 N N . VAL A 1 77 ? -25.574 -28.268 9.138 1.00 95.25 77 VAL A N 1
ATOM 608 C CA . VAL A 1 77 ? -25.425 -27.269 8.085 1.00 95.25 77 VAL A CA 1
ATOM 609 C C . VAL A 1 77 ? -26.796 -26.763 7.675 1.00 95.25 77 VAL A C 1
ATOM 611 O O . VAL A 1 77 ? -27.784 -27.497 7.676 1.00 95.25 77 VAL A O 1
ATOM 614 N N . GLU A 1 78 ? -26.851 -25.486 7.342 1.00 95.81 78 GLU A N 1
ATOM 615 C CA . GLU A 1 78 ? -28.034 -24.840 6.816 1.00 95.81 78 GLU A CA 1
ATOM 616 C C . GLU A 1 78 ? -27.850 -24.501 5.339 1.00 95.81 78 GLU A C 1
ATOM 618 O O . GLU A 1 78 ? -26.949 -23.737 4.979 1.00 95.81 78 GLU A O 1
ATOM 623 N N . PHE A 1 79 ? -28.729 -25.051 4.506 1.00 95.00 79 PHE A N 1
ATOM 624 C CA . PHE A 1 79 ? -28.861 -24.750 3.089 1.00 95.00 79 PHE A CA 1
ATOM 625 C C . PHE A 1 79 ? -29.962 -23.716 2.878 1.00 95.00 7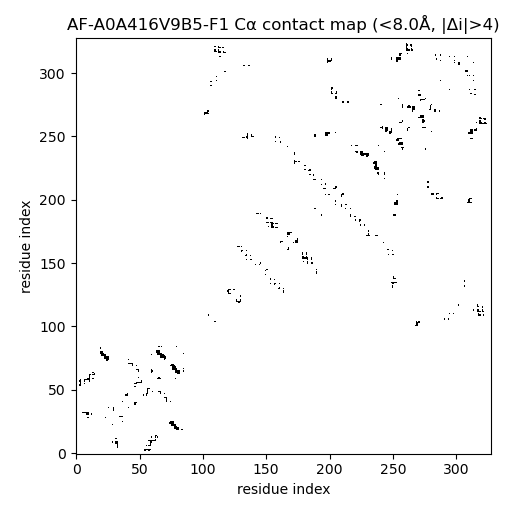9 PHE A C 1
ATOM 627 O O . PHE A 1 79 ? -31.030 -23.796 3.479 1.00 95.00 79 PHE A O 1
ATOM 634 N N . VAL A 1 80 ? -29.714 -22.751 2.002 1.00 93.19 80 VAL A N 1
ATOM 635 C CA . VAL A 1 80 ? -30.662 -21.696 1.638 1.00 93.19 80 VAL A CA 1
ATOM 636 C C . VAL A 1 80 ? -30.681 -21.573 0.125 1.00 93.19 80 VAL A C 1
ATOM 638 O O . VAL A 1 80 ? -29.607 -21.538 -0.474 1.00 93.19 80 VAL A O 1
ATOM 641 N N . ARG A 1 81 ? -31.859 -21.485 -0.502 1.00 93.00 81 ARG A N 1
ATOM 642 C CA . ARG A 1 81 ? -31.943 -21.223 -1.948 1.00 93.00 81 ARG A CA 1
ATOM 643 C C . ARG A 1 81 ? -31.175 -19.957 -2.288 1.00 93.00 81 ARG A C 1
ATOM 645 O O . ARG A 1 81 ? -31.291 -18.949 -1.589 1.00 93.00 81 ARG A O 1
ATOM 652 N N . GLU A 1 82 ? -30.423 -19.987 -3.377 1.00 87.69 82 GLU A N 1
ATOM 653 C CA . GLU A 1 82 ? -29.574 -18.880 -3.800 1.00 87.69 82 GLU A CA 1
ATOM 654 C C . GLU A 1 82 ? -30.369 -17.571 -3.946 1.00 87.69 82 GLU A C 1
ATOM 656 O O . GLU A 1 82 ? -29.915 -16.514 -3.508 1.00 87.69 82 GLU A O 1
ATOM 661 N N . GLU A 1 83 ? -31.593 -17.635 -4.469 1.00 84.44 83 GLU A N 1
ATOM 662 C CA . GLU A 1 83 ? -32.485 -16.479 -4.609 1.00 84.44 83 GLU A CA 1
ATOM 663 C C . GLU A 1 83 ? -32.853 -15.847 -3.259 1.00 84.44 83 GLU A C 1
ATOM 665 O O . GLU A 1 83 ? -32.817 -14.624 -3.115 1.00 84.44 83 GLU A O 1
ATOM 670 N N . VAL A 1 84 ? -33.141 -16.672 -2.247 1.00 84.56 84 VAL A N 1
ATOM 671 C CA . VAL A 1 84 ? -33.503 -16.240 -0.886 1.00 84.56 84 VAL A CA 1
ATOM 672 C C . VAL A 1 84 ? -32.276 -15.764 -0.115 1.00 84.56 84 VAL A C 1
ATOM 674 O O . VAL A 1 84 ? -32.320 -14.766 0.608 1.00 84.56 84 VAL A O 1
ATOM 677 N N . TYR A 1 85 ? -31.140 -16.429 -0.312 1.00 79.75 85 TYR A N 1
ATOM 678 C CA . TYR A 1 85 ? -29.853 -16.000 0.215 1.00 79.75 85 TYR A CA 1
ATOM 679 C C . TYR A 1 85 ? -29.481 -14.610 -0.325 1.00 79.75 85 TYR A C 1
ATOM 681 O O . TYR A 1 85 ? -29.103 -13.715 0.436 1.00 79.75 85 TYR A O 1
ATOM 689 N N . ASN A 1 86 ? -29.657 -14.393 -1.631 1.00 77.38 86 ASN A N 1
ATOM 690 C CA . ASN A 1 86 ? -29.353 -13.134 -2.298 1.00 77.38 86 ASN A CA 1
ATOM 691 C C . ASN A 1 86 ? -30.386 -12.033 -2.009 1.00 77.38 86 ASN A C 1
ATOM 693 O O . ASN A 1 86 ? -29.987 -10.879 -1.843 1.00 77.38 86 ASN A O 1
ATOM 697 N N . SER A 1 87 ? -31.681 -12.347 -1.890 1.00 73.75 87 SER A N 1
ATOM 698 C CA . SER A 1 87 ? -32.718 -11.377 -1.501 1.00 73.75 87 SER A CA 1
ATOM 699 C C . SER A 1 87 ? -32.515 -10.897 -0.065 1.00 73.75 87 SER A C 1
ATOM 701 O O . SER A 1 87 ? -32.519 -9.693 0.172 1.00 73.75 87 SER A O 1
ATOM 703 N N . ARG A 1 88 ? -32.176 -11.795 0.870 1.00 63.69 88 ARG A N 1
ATOM 704 C CA . ARG A 1 88 ? -31.804 -11.429 2.245 1.00 63.69 88 ARG A CA 1
ATOM 705 C C . ARG A 1 88 ? -30.471 -10.712 2.326 1.00 63.69 88 ARG A C 1
ATOM 707 O O . ARG A 1 88 ? -30.314 -9.847 3.175 1.00 63.69 88 ARG A O 1
ATOM 714 N N . LYS A 1 89 ? -29.509 -10.999 1.445 1.00 59.94 89 LYS A N 1
ATOM 715 C CA . LYS A 1 89 ? -28.286 -10.191 1.319 1.00 59.94 89 LYS A CA 1
ATOM 716 C C . LYS A 1 89 ? -28.617 -8.779 0.827 1.00 59.94 89 LYS A C 1
ATOM 718 O O . LYS A 1 89 ? -28.082 -7.825 1.378 1.00 59.94 89 LYS A O 1
ATOM 723 N N . ARG A 1 90 ? -29.537 -8.624 -0.134 1.00 54.53 90 ARG A N 1
ATOM 724 C CA . ARG A 1 90 ? -30.027 -7.320 -0.625 1.00 54.53 90 ARG A CA 1
ATOM 725 C C . ARG A 1 90 ? -30.848 -6.567 0.430 1.00 54.53 90 ARG A C 1
ATOM 727 O O . ARG A 1 90 ? -30.610 -5.379 0.617 1.00 54.53 90 ARG A O 1
ATOM 734 N N . GLU A 1 91 ? -31.723 -7.237 1.179 1.00 50.41 91 GLU A N 1
ATOM 735 C CA . GLU A 1 91 ? -32.466 -6.657 2.310 1.00 50.41 91 GLU A CA 1
ATOM 736 C C . GLU A 1 91 ? -31.567 -6.346 3.508 1.00 50.41 91 GLU A C 1
ATOM 738 O O . GLU A 1 91 ? -31.754 -5.323 4.151 1.00 50.41 91 GLU A O 1
ATOM 743 N N . ASN A 1 92 ? -30.554 -7.165 3.803 1.00 48.09 92 ASN A N 1
ATOM 744 C CA . ASN A 1 92 ? -29.558 -6.864 4.833 1.0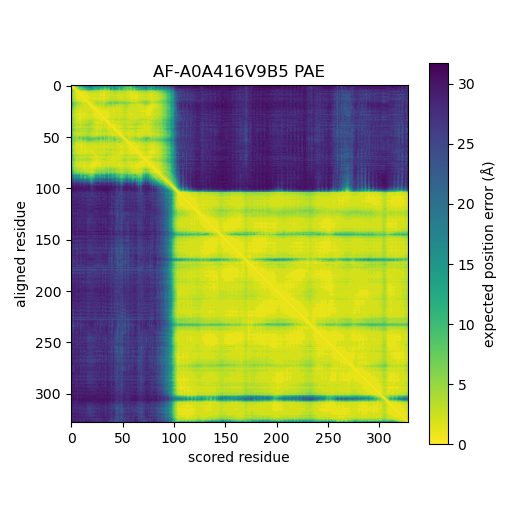0 48.09 92 ASN A CA 1
ATOM 745 C C . ASN A 1 92 ? -28.636 -5.720 4.406 1.00 48.09 92 ASN A C 1
ATOM 747 O O . ASN A 1 92 ? -28.179 -4.980 5.266 1.00 48.09 92 ASN A O 1
ATOM 751 N N . VAL A 1 93 ? -28.386 -5.528 3.107 1.00 47.75 93 VAL A N 1
ATOM 752 C CA . VAL A 1 93 ? -27.727 -4.324 2.576 1.00 47.75 93 VAL A CA 1
ATOM 753 C C . VAL A 1 93 ? -28.658 -3.110 2.704 1.00 47.75 93 VAL A C 1
ATOM 755 O O . VAL A 1 93 ? -28.219 -2.080 3.200 1.00 47.75 93 VAL A O 1
ATOM 758 N N . SER A 1 94 ? -29.950 -3.235 2.380 1.00 43.66 94 SER A N 1
ATOM 759 C CA . SER A 1 94 ? -30.940 -2.150 2.515 1.00 43.66 94 SER A CA 1
ATOM 760 C C . SER A 1 94 ? -31.229 -1.769 3.979 1.00 43.66 94 SER A C 1
ATOM 762 O O . SER A 1 94 ? -31.359 -0.585 4.278 1.00 43.66 94 SER A O 1
ATOM 764 N N . LYS A 1 95 ? -31.262 -2.735 4.907 1.00 43.38 95 LYS A N 1
ATOM 765 C CA . LYS A 1 95 ? -31.417 -2.520 6.357 1.00 43.38 95 LYS A CA 1
ATOM 766 C C . LYS A 1 95 ? -30.106 -2.086 7.030 1.00 43.38 95 LYS A C 1
ATOM 768 O O . LYS A 1 95 ? -30.151 -1.295 7.969 1.00 43.38 95 LYS A O 1
ATOM 773 N N . ARG A 1 96 ? -28.926 -2.493 6.527 1.00 38.31 96 ARG A N 1
ATOM 774 C CA . ARG A 1 96 ? -27.621 -1.944 6.970 1.00 38.31 96 ARG A CA 1
ATOM 775 C C . ARG A 1 96 ? -27.434 -0.474 6.603 1.00 38.31 96 ARG A C 1
ATOM 777 O O . ARG A 1 96 ? -26.696 0.209 7.302 1.00 38.31 96 ARG A O 1
ATOM 784 N N . VAL A 1 97 ? -28.116 0.025 5.571 1.00 41.47 97 VAL A N 1
ATOM 785 C CA . VAL A 1 97 ? -28.099 1.458 5.224 1.00 41.47 97 VAL A CA 1
ATOM 786 C C . VAL A 1 97 ? -28.864 2.311 6.250 1.00 41.47 97 VAL A C 1
ATOM 788 O O . VAL A 1 97 ? -28.629 3.511 6.322 1.00 41.47 97 VAL A O 1
ATOM 791 N N . THR A 1 98 ? -29.725 1.731 7.098 1.00 39.88 98 THR A N 1
ATOM 792 C CA . THR A 1 98 ? -30.550 2.514 8.045 1.00 39.88 98 THR A CA 1
ATOM 793 C C . THR A 1 98 ? -30.368 2.182 9.527 1.00 39.88 98 THR A C 1
ATOM 795 O O . THR A 1 98 ? -30.951 2.867 10.363 1.00 39.88 98 THR A O 1
ATOM 798 N N . GLN A 1 99 ? -29.522 1.212 9.894 1.00 38.50 99 GLN A N 1
ATOM 799 C CA . GLN A 1 99 ? -29.171 0.959 11.300 1.00 38.50 99 GLN A CA 1
ATOM 800 C C . GLN A 1 99 ? -27.761 0.366 11.464 1.00 38.50 99 GLN A C 1
ATOM 802 O O . GLN A 1 99 ? -27.550 -0.764 11.888 1.00 38.50 99 GLN A O 1
ATOM 807 N N . SER A 1 100 ? -26.759 1.179 11.158 1.00 35.28 100 SER A N 1
ATOM 808 C CA . SER A 1 100 ? -25.511 1.210 11.913 1.00 35.28 100 SER A CA 1
ATOM 809 C C . SER A 1 100 ? -25.100 2.671 11.956 1.00 35.28 100 SER A C 1
ATOM 811 O O . SER A 1 100 ? -24.853 3.272 10.912 1.00 35.28 100 SER A O 1
ATOM 813 N N . LYS A 1 101 ? -25.041 3.275 13.146 1.00 43.91 101 LYS A N 1
ATOM 814 C CA . LYS A 1 101 ? -24.128 4.403 13.327 1.00 43.91 101 LYS A CA 1
ATOM 815 C C . LYS A 1 101 ? -22.738 3.807 13.114 1.00 43.91 101 LYS A C 1
ATOM 817 O O . LYS A 1 101 ? -22.146 3.312 14.067 1.00 43.91 101 LYS A O 1
ATOM 822 N N . ILE A 1 102 ? -22.264 3.777 11.868 1.00 48.88 102 ILE A N 1
ATOM 823 C CA . ILE A 1 102 ? -20.865 3.488 11.597 1.00 48.88 102 ILE A CA 1
ATOM 824 C C . ILE A 1 102 ? -20.128 4.668 12.210 1.00 48.88 102 ILE A C 1
ATOM 826 O O . ILE A 1 102 ? -20.170 5.780 11.686 1.00 48.88 102 ILE A O 1
ATOM 830 N N . ALA A 1 103 ? -19.588 4.465 13.407 1.00 59.78 103 ALA A N 1
ATOM 831 C CA . ALA A 1 1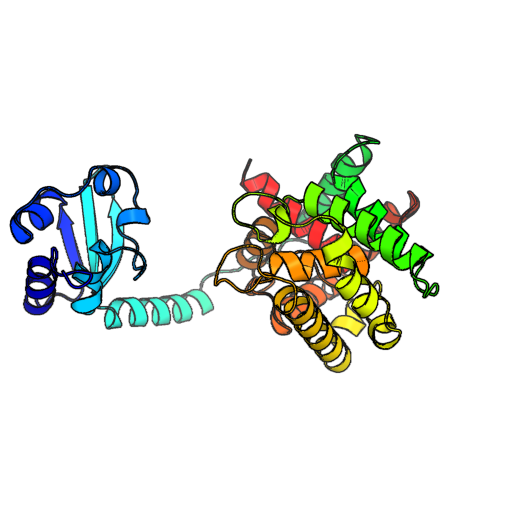03 ? -18.716 5.448 14.001 1.00 59.78 103 ALA A CA 1
ATOM 832 C C . ALA A 1 103 ? -17.470 5.470 13.121 1.00 59.78 103 ALA A C 1
ATOM 834 O O . ALA A 1 103 ? -16.687 4.524 13.127 1.00 59.78 103 ALA A O 1
ATOM 835 N N . THR A 1 104 ? -17.329 6.523 12.322 1.00 83.25 104 THR A N 1
ATOM 836 C CA . THR A 1 104 ? -16.056 6.887 11.708 1.00 83.25 104 THR A CA 1
ATOM 837 C C . THR A 1 104 ? -14.977 6.858 12.791 1.00 83.25 104 THR A C 1
ATOM 839 O O . THR A 1 104 ? -15.232 7.331 13.901 1.00 83.25 104 THR A O 1
ATOM 842 N N . LEU A 1 105 ? -13.801 6.293 12.496 1.00 92.69 105 LEU A N 1
ATOM 843 C CA . LEU A 1 105 ? -12.695 6.184 13.456 1.00 92.69 105 LEU A CA 1
ATOM 844 C C . LEU A 1 105 ? -12.416 7.560 14.084 1.00 92.69 105 LEU A C 1
ATOM 846 O O . LEU A 1 105 ? -12.015 8.468 13.342 1.00 92.69 105 LEU A O 1
ATOM 850 N N . PRO A 1 106 ? -12.617 7.738 15.407 1.00 93.88 106 PRO A N 1
ATOM 851 C CA . PRO A 1 106 ? -12.362 9.014 16.059 1.00 93.88 106 PRO A CA 1
ATOM 852 C C . PRO A 1 106 ? -10.910 9.443 15.850 1.00 93.88 106 PRO A C 1
ATOM 854 O O . PRO A 1 106 ? -9.991 8.641 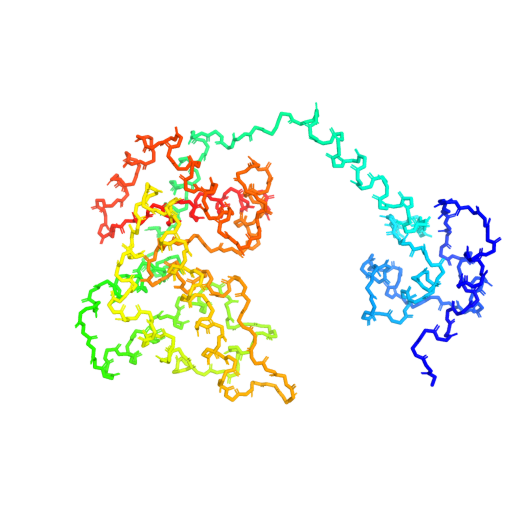16.011 1.00 93.88 106 PRO A O 1
ATOM 857 N N . VAL A 1 107 ? -10.688 10.718 15.526 1.00 94.69 107 VAL A N 1
ATOM 858 C CA . VAL A 1 107 ? -9.342 11.238 15.226 1.00 94.69 107 VAL A CA 1
ATOM 859 C C . VAL A 1 107 ? -8.347 11.008 16.370 1.00 94.69 107 VAL A C 1
ATOM 861 O O . VAL A 1 107 ? -7.187 10.691 16.125 1.00 94.69 107 VAL A O 1
ATOM 864 N N . ALA A 1 108 ? -8.802 11.071 17.625 1.00 93.88 108 ALA A N 1
ATOM 865 C CA . ALA A 1 108 ? -7.964 10.783 18.787 1.00 93.88 108 ALA A CA 1
ATOM 866 C C . ALA A 1 108 ? -7.437 9.334 18.784 1.00 93.88 108 ALA A C 1
ATOM 868 O O . ALA A 1 108 ? -6.255 9.108 19.051 1.00 93.88 108 ALA A O 1
ATOM 869 N N . ASP A 1 109 ? -8.282 8.364 18.420 1.00 96.62 109 ASP A N 1
ATOM 870 C CA . ASP A 1 109 ? -7.889 6.957 18.294 1.00 96.62 109 ASP A CA 1
ATOM 871 C C . ASP A 1 109 ? -6.981 6.743 17.084 1.00 96.62 109 ASP A C 1
ATOM 873 O O . ASP A 1 109 ? -5.992 6.011 17.173 1.00 96.62 109 ASP A O 1
ATOM 877 N N . ALA A 1 110 ? -7.269 7.430 15.976 1.00 97.69 110 ALA A N 1
ATOM 878 C CA . ALA A 1 110 ? -6.430 7.407 14.786 1.00 97.69 110 ALA A CA 1
ATOM 879 C C . ALA A 1 110 ? -5.006 7.894 15.095 1.00 97.69 110 ALA A C 1
ATOM 881 O O . ALA A 1 110 ? -4.034 7.206 14.778 1.00 97.69 110 ALA A O 1
ATOM 882 N N . ILE A 1 111 ? -4.880 9.032 15.785 1.00 97.56 111 ILE A N 1
ATOM 883 C CA . ILE A 1 111 ? -3.601 9.601 16.227 1.00 97.56 111 ILE A CA 1
ATOM 884 C C . ILE A 1 111 ? -2.887 8.672 17.205 1.00 97.56 111 ILE A C 1
ATOM 886 O O . ILE A 1 111 ? -1.682 8.448 17.063 1.00 97.56 111 ILE A O 1
ATOM 890 N N . ARG A 1 112 ? -3.609 8.106 18.183 1.00 97.94 112 ARG A N 1
ATOM 891 C CA . ARG A 1 112 ? -3.044 7.125 19.119 1.00 97.94 112 ARG A CA 1
ATOM 892 C C . ARG A 1 112 ? -2.412 5.963 18.353 1.00 97.94 112 ARG A C 1
ATOM 894 O O . ARG A 1 112 ? -1.264 5.627 18.618 1.00 97.94 112 ARG A O 1
ATOM 901 N N . CYS A 1 113 ? -3.122 5.401 17.377 1.00 98.25 113 CYS A N 1
ATOM 902 C CA . CYS A 1 113 ? -2.641 4.285 16.565 1.00 98.25 113 CYS A CA 1
ATOM 903 C C . CYS A 1 113 ? -1.410 4.658 15.723 1.00 98.25 113 CYS A C 1
ATOM 905 O O . CYS A 1 113 ? -0.437 3.905 15.690 1.00 98.25 113 CYS A O 1
ATOM 907 N N . ILE A 1 114 ? -1.401 5.843 15.105 1.00 97.69 114 ILE A N 1
ATOM 908 C CA . ILE A 1 114 ? -0.236 6.355 14.366 1.00 97.69 114 ILE A CA 1
ATOM 909 C C . ILE A 1 114 ? 0.992 6.446 15.282 1.00 97.69 114 ILE A C 1
ATOM 911 O O . ILE A 1 114 ? 2.062 5.944 14.930 1.00 97.69 114 ILE A O 1
ATOM 915 N N . ARG A 1 115 ? 0.836 7.026 16.480 1.00 96.31 115 ARG A N 1
ATOM 916 C CA . ARG A 1 115 ? 1.918 7.134 17.471 1.00 96.31 115 ARG A CA 1
ATOM 917 C C . ARG A 1 115 ? 2.379 5.769 17.971 1.00 96.31 115 ARG A C 1
ATOM 919 O O . ARG A 1 115 ? 3.581 5.558 18.081 1.00 96.31 115 ARG A O 1
ATOM 926 N N . THR A 1 116 ? 1.471 4.826 18.225 1.00 96.94 116 THR A N 1
ATOM 927 C CA . THR A 1 116 ? 1.851 3.462 18.626 1.00 96.94 116 THR A CA 1
ATOM 928 C C . THR A 1 116 ? 2.695 2.786 17.548 1.00 96.94 116 THR A C 1
ATOM 930 O O . THR A 1 116 ? 3.769 2.273 17.858 1.00 96.94 116 THR A O 1
ATOM 933 N N . TYR A 1 117 ? 2.264 2.829 16.282 1.00 96.38 117 TYR A N 1
ATOM 934 C CA . TYR A 1 117 ? 3.040 2.267 15.173 1.00 96.38 117 TYR A CA 1
ATOM 935 C C . TYR A 1 117 ? 4.427 2.917 15.087 1.00 96.38 117 TYR A C 1
ATOM 937 O O . TYR A 1 117 ? 5.442 2.233 14.928 1.00 96.38 117 TYR A O 1
ATOM 945 N N . TYR A 1 118 ? 4.480 4.249 15.174 1.00 94.06 118 TYR A N 1
ATOM 946 C CA . TYR A 1 118 ? 5.732 4.996 15.107 1.00 94.06 118 TYR A CA 1
ATOM 947 C C . TYR A 1 118 ? 6.679 4.627 16.256 1.00 94.06 118 TYR A C 1
ATOM 949 O O . TYR A 1 118 ? 7.842 4.314 16.015 1.00 94.06 118 TYR A O 1
ATOM 957 N N . ASN A 1 119 ? 6.175 4.573 17.490 1.00 93.69 119 ASN A N 1
ATOM 958 C CA . ASN A 1 119 ? 6.960 4.207 18.668 1.00 93.69 119 ASN A CA 1
ATOM 959 C C . ASN A 1 119 ? 7.532 2.788 18.556 1.00 93.69 119 ASN A C 1
ATOM 961 O O . ASN A 1 119 ? 8.695 2.571 18.886 1.00 93.69 119 ASN A O 1
ATOM 965 N N . GLU A 1 120 ? 6.760 1.835 18.029 1.00 93.38 120 GLU A N 1
ATOM 966 C CA . GLU A 1 120 ? 7.271 0.492 17.729 1.00 93.38 120 GLU A CA 1
ATOM 967 C C . GLU A 1 120 ? 8.313 0.503 16.599 1.00 93.38 120 GLU A C 1
ATOM 969 O O . GLU A 1 120 ? 9.249 -0.293 16.625 1.00 93.38 120 GLU A O 1
ATOM 974 N N . THR A 1 121 ? 8.200 1.423 15.633 1.00 91.81 121 THR A N 1
ATOM 975 C CA . THR A 1 121 ? 9.178 1.577 14.542 1.00 91.81 121 THR A CA 1
ATOM 976 C C . THR A 1 121 ? 10.538 2.040 15.058 1.00 91.81 121 THR A C 1
ATOM 978 O O . THR A 1 121 ? 11.556 1.486 14.657 1.00 91.81 121 THR A O 1
ATOM 981 N N . VAL A 1 122 ? 10.568 3.041 15.943 1.00 90.31 122 VAL A N 1
ATOM 982 C CA . VAL A 1 122 ? 11.822 3.663 16.416 1.00 90.31 122 VAL A CA 1
ATOM 983 C C . VAL A 1 122 ? 12.475 2.930 17.588 1.00 90.31 122 VAL A C 1
ATOM 985 O O . VAL A 1 122 ? 13.598 3.250 17.969 1.00 90.31 122 VAL A O 1
ATOM 988 N N . LYS A 1 123 ? 11.784 1.945 18.170 1.00 93.31 123 LYS A N 1
ATOM 989 C CA . LYS A 1 123 ? 12.271 1.164 19.312 1.00 93.31 123 LYS A CA 1
ATOM 990 C C . LYS A 1 123 ? 13.480 0.290 18.976 1.00 93.31 123 LYS A C 1
ATOM 992 O O . LYS A 1 123 ? 14.334 0.083 19.833 1.00 93.31 123 LYS A O 1
ATOM 997 N N . ASP A 1 124 ? 13.531 -0.241 17.759 1.00 93.25 124 ASP A N 1
ATOM 998 C CA . ASP A 1 124 ? 14.594 -1.125 17.286 1.00 93.25 124 ASP A CA 1
ATOM 999 C C . ASP A 1 124 ? 15.243 -0.522 16.036 1.00 93.25 124 ASP A C 1
ATOM 1001 O O . ASP A 1 124 ? 14.616 -0.435 14.981 1.00 93.25 124 ASP A O 1
ATOM 1005 N N . ALA A 1 125 ? 16.519 -0.144 16.144 1.00 91.94 125 ALA A N 1
ATOM 1006 C CA . ALA A 1 125 ? 17.299 0.426 15.043 1.00 91.94 125 ALA A CA 1
ATOM 1007 C C . ALA A 1 125 ? 17.499 -0.546 13.861 1.00 91.94 125 ALA A C 1
ATOM 1009 O O . ALA A 1 125 ? 17.890 -0.124 12.773 1.00 91.94 125 ALA A O 1
ATOM 1010 N N . HIS A 1 126 ? 17.225 -1.838 14.058 1.00 93.81 126 HIS A N 1
ATOM 1011 C CA . HIS A 1 126 ? 17.236 -2.873 13.023 1.00 93.81 126 HIS A CA 1
ATOM 1012 C C . HIS A 1 126 ? 15.840 -3.474 12.792 1.00 93.81 126 HIS A C 1
ATOM 1014 O O . HIS A 1 126 ? 15.692 -4.524 12.159 1.00 93.81 126 HIS A O 1
ATOM 1020 N N . GLY A 1 127 ? 14.801 -2.792 13.281 1.00 93.94 127 GLY A N 1
ATOM 1021 C CA . GLY A 1 127 ? 13.426 -3.251 13.245 1.00 93.94 127 GLY A CA 1
ATOM 1022 C C . GLY A 1 127 ? 12.861 -3.310 11.829 1.00 93.94 127 GLY A C 1
ATOM 1023 O O . GLY A 1 127 ? 13.041 -2.415 11.001 1.00 93.94 127 GLY A O 1
ATOM 1024 N N . ARG A 1 128 ? 12.066 -4.349 11.553 1.00 94.56 128 ARG A N 1
ATOM 1025 C CA . ARG A 1 128 ? 11.446 -4.568 10.233 1.00 94.56 128 ARG A CA 1
ATOM 1026 C C . ARG A 1 128 ? 10.574 -3.406 9.734 1.00 94.56 128 ARG A C 1
ATOM 1028 O O . ARG A 1 128 ? 10.353 -3.308 8.527 1.00 94.56 128 ARG A O 1
ATOM 1035 N N . TYR A 1 129 ? 10.059 -2.539 10.610 1.00 93.50 129 TYR A N 1
ATOM 1036 C CA . TYR A 1 129 ? 9.213 -1.403 10.207 1.00 93.50 129 TYR A CA 1
ATOM 1037 C C . TYR A 1 129 ? 10.013 -0.321 9.466 1.00 93.50 129 TYR A C 1
ATOM 1039 O O . TYR A 1 129 ? 9.463 0.322 8.570 1.00 93.50 129 TYR A O 1
ATOM 1047 N N . LEU A 1 130 ? 11.321 -0.213 9.735 1.00 94.50 130 LEU A N 1
ATOM 1048 C CA . LEU A 1 130 ? 12.239 0.703 9.049 1.00 94.50 130 LEU A CA 1
ATOM 1049 C C . LEU A 1 130 ? 12.428 0.361 7.564 1.00 94.50 130 LEU A C 1
ATOM 1051 O O . LEU A 1 130 ? 12.792 1.226 6.771 1.00 94.50 130 LEU A O 1
ATOM 1055 N N . SER A 1 131 ? 12.121 -0.875 7.149 1.00 96.62 131 SER A N 1
ATOM 1056 C CA . SER A 1 131 ? 12.228 -1.301 5.744 1.00 96.62 131 SER A CA 1
ATOM 1057 C C . SER A 1 131 ? 11.428 -0.415 4.781 1.00 96.62 131 SER A C 1
ATOM 1059 O O . SER A 1 131 ? 11.885 -0.164 3.668 1.00 96.62 131 SER A O 1
ATOM 1061 N N . TRP A 1 132 ? 10.268 0.104 5.211 1.00 96.94 132 TRP A N 1
ATOM 1062 C CA . TRP A 1 132 ? 9.497 1.059 4.411 1.00 96.94 132 TRP A CA 1
ATOM 1063 C C . TRP A 1 132 ? 10.252 2.381 4.247 1.00 96.94 132 TRP A C 1
ATOM 1065 O O . TRP A 1 132 ? 10.389 2.856 3.125 1.00 96.94 132 TRP A O 1
ATOM 1075 N N . GLN A 1 133 ? 10.783 2.939 5.340 1.00 95.00 133 GLN A N 1
ATOM 1076 C CA . GLN A 1 133 ? 11.501 4.216 5.327 1.00 95.00 133 GLN A CA 1
ATOM 1077 C C . GLN A 1 133 ? 12.748 4.136 4.443 1.00 95.00 133 GLN A C 1
ATOM 1079 O O . GLN A 1 133 ? 12.985 5.024 3.630 1.00 95.00 133 GLN A O 1
ATOM 1084 N N . HIS A 1 134 ? 13.515 3.046 4.541 1.00 96.25 134 HIS A N 1
ATOM 1085 C CA . HIS 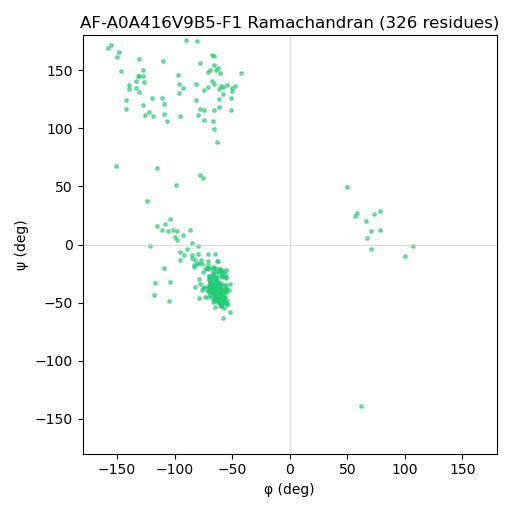A 1 134 ? 14.677 2.825 3.681 1.00 96.25 134 HIS A CA 1
ATOM 1086 C C . HIS A 1 134 ? 14.300 2.715 2.203 1.00 96.25 134 HIS A C 1
ATOM 1088 O O . HIS A 1 134 ? 14.991 3.284 1.364 1.00 96.25 134 HIS A O 1
ATOM 1094 N N . CYS A 1 135 ? 13.224 1.994 1.876 1.00 98.19 135 CYS A N 1
ATOM 1095 C CA . CYS A 1 135 ? 12.754 1.876 0.498 1.00 98.19 135 CYS A CA 1
ATOM 1096 C C . CYS A 1 135 ? 12.276 3.228 -0.038 1.00 98.19 135 CYS A C 1
ATOM 1098 O O . CYS A 1 135 ? 12.802 3.699 -1.041 1.00 98.19 135 CYS A O 1
ATOM 1100 N N . TYR A 1 136 ? 11.355 3.889 0.662 1.00 97.62 136 TYR A N 1
ATOM 1101 C CA . TYR A 1 136 ? 10.800 5.167 0.229 1.00 97.62 136 TYR A CA 1
ATOM 1102 C C . TYR A 1 136 ? 11.902 6.217 0.041 1.00 97.62 136 TYR A C 1
ATOM 1104 O O . TYR A 1 136 ? 12.030 6.786 -1.041 1.00 97.62 136 TYR A O 1
ATOM 1112 N N . ASN A 1 137 ? 12.785 6.387 1.031 1.00 96.06 137 ASN A N 1
ATOM 1113 C CA . ASN A 1 137 ? 13.885 7.347 0.941 1.00 96.06 137 ASN A CA 1
ATOM 1114 C C . ASN A 1 137 ? 14.840 7.039 -0.218 1.00 96.06 137 ASN A C 1
ATOM 1116 O O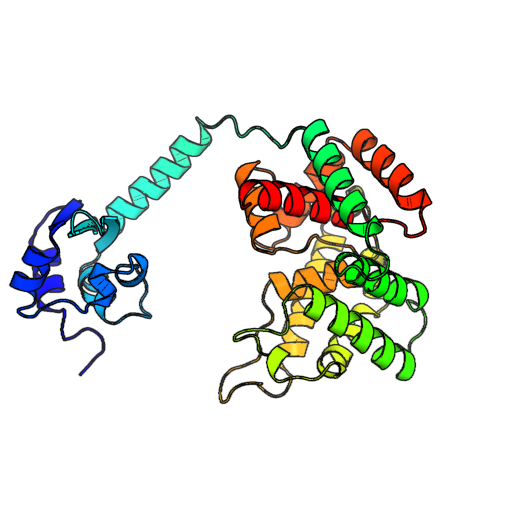 . ASN A 1 137 ? 15.280 7.969 -0.889 1.00 96.06 137 ASN A O 1
ATOM 1120 N N . ALA A 1 138 ? 15.139 5.764 -0.494 1.00 97.69 138 ALA A N 1
ATOM 1121 C CA . ALA A 1 138 ? 15.979 5.401 -1.632 1.00 97.69 138 ALA A CA 1
ATOM 1122 C C . ALA A 1 138 ? 15.366 5.884 -2.959 1.00 97.69 138 ALA A C 1
ATOM 1124 O O . ALA A 1 138 ? 16.074 6.484 -3.770 1.00 97.69 138 ALA A O 1
ATOM 1125 N N . PHE A 1 139 ? 14.054 5.698 -3.155 1.00 97.81 139 PHE A N 1
ATOM 1126 C CA . PHE A 1 139 ? 13.345 6.166 -4.353 1.00 97.81 139 PHE A CA 1
ATOM 1127 C C . PHE A 1 139 ? 13.286 7.693 -4.449 1.00 97.81 139 PHE A C 1
ATOM 1129 O O . PHE A 1 139 ? 13.483 8.233 -5.538 1.00 97.81 139 PHE A O 1
ATOM 1136 N N . ILE A 1 140 ? 13.059 8.395 -3.335 1.00 95.38 140 ILE A N 1
ATOM 1137 C CA . ILE A 1 140 ? 13.032 9.865 -3.318 1.00 95.38 140 ILE A CA 1
ATOM 1138 C C . ILE A 1 140 ? 14.408 10.447 -3.649 1.00 95.38 140 ILE A C 1
ATOM 1140 O O . ILE A 1 140 ? 14.522 11.290 -4.539 1.00 95.38 140 ILE A O 1
ATOM 1144 N N . LEU A 1 141 ? 15.465 9.962 -2.993 1.00 95.44 141 LEU A N 1
ATOM 1145 C CA . LEU A 1 141 ? 16.830 10.463 -3.184 1.00 95.44 141 LEU A CA 1
ATOM 1146 C C . LEU A 1 141 ? 17.363 10.212 -4.599 1.00 95.44 141 LEU A C 1
ATOM 1148 O O . LEU A 1 141 ? 18.187 10.979 -5.089 1.00 95.44 141 LEU A O 1
ATOM 1152 N N . ASN A 1 142 ? 16.875 9.168 -5.270 1.00 96.94 142 ASN A N 1
ATOM 1153 C CA . ASN A 1 142 ? 17.309 8.796 -6.614 1.00 96.94 142 ASN A CA 1
ATOM 1154 C C . ASN A 1 142 ? 16.288 9.139 -7.703 1.00 96.94 142 ASN A C 1
ATOM 1156 O O . ASN A 1 142 ? 16.449 8.712 -8.843 1.00 96.94 142 ASN A O 1
ATOM 1160 N N . ARG A 1 143 ? 15.246 9.928 -7.404 1.00 94.69 143 ARG A N 1
ATOM 1161 C CA . ARG A 1 143 ? 14.109 10.139 -8.317 1.00 94.69 143 ARG A CA 1
ATOM 1162 C C . ARG A 1 143 ? 14.496 10.700 -9.691 1.00 94.69 143 ARG A C 1
ATOM 1164 O O . ARG A 1 143 ? 13.785 10.445 -10.665 1.00 94.69 143 ARG A O 1
ATOM 1171 N N . SER A 1 144 ? 15.600 11.443 -9.755 1.00 91.56 144 SER A N 1
ATOM 1172 C CA . SER A 1 144 ? 16.142 12.067 -10.971 1.00 91.56 144 SER A CA 1
ATOM 1173 C C . SER A 1 144 ? 17.235 11.243 -11.668 1.00 91.56 144 SER A C 1
ATOM 1175 O O . SER A 1 144 ? 17.657 11.621 -12.761 1.00 91.56 144 SER A O 1
ATOM 1177 N N . ASN A 1 145 ? 17.686 10.138 -11.069 1.00 91.38 145 ASN A N 1
ATOM 1178 C CA . ASN A 1 145 ? 18.804 9.328 -11.556 1.00 91.38 145 ASN A CA 1
ATOM 1179 C C . ASN A 1 145 ? 18.272 8.163 -12.396 1.00 91.38 145 ASN A C 1
ATOM 1181 O O . ASN A 1 145 ? 17.630 7.256 -11.878 1.00 91.38 145 ASN A O 1
ATOM 1185 N N . VAL A 1 146 ? 18.501 8.199 -13.707 1.00 88.88 146 VAL A N 1
ATOM 1186 C CA . VAL A 1 146 ? 17.946 7.224 -14.661 1.00 88.88 146 VAL A CA 1
ATOM 1187 C C . VAL A 1 146 ? 19.052 6.401 -15.316 1.00 88.88 146 VAL A C 1
ATOM 1189 O O . VAL A 1 146 ? 19.291 6.493 -16.518 1.00 88.88 146 VAL A O 1
ATOM 1192 N N . ASP A 1 147 ? 19.739 5.600 -14.507 1.00 95.75 147 ASP A N 1
ATOM 1193 C CA . ASP A 1 147 ? 20.794 4.683 -14.940 1.00 95.75 147 ASP A CA 1
ATOM 1194 C C . ASP A 1 147 ? 20.589 3.268 -14.370 1.00 95.75 147 ASP A C 1
ATOM 1196 O O . ASP A 1 147 ? 19.883 3.070 -13.378 1.00 95.75 147 ASP A O 1
ATOM 1200 N N . ASP A 1 148 ? 21.205 2.267 -15.004 1.00 96.19 148 ASP A N 1
ATOM 1201 C CA . ASP A 1 148 ? 20.992 0.859 -14.648 1.00 96.19 148 ASP A CA 1
ATOM 1202 C C . ASP A 1 148 ? 21.516 0.489 -13.247 1.00 96.19 148 ASP A C 1
ATOM 1204 O O . ASP A 1 148 ? 20.921 -0.379 -12.605 1.00 96.19 148 ASP A O 1
ATOM 1208 N N . ASN A 1 149 ? 22.553 1.162 -12.725 1.00 97.75 149 ASN A N 1
ATOM 1209 C CA . ASN A 1 149 ? 23.022 0.912 -11.356 1.00 97.75 149 ASN A CA 1
ATOM 1210 C C . ASN A 1 149 ? 21.998 1.421 -10.340 1.00 97.75 149 ASN A C 1
ATOM 1212 O O . ASN A 1 149 ? 21.703 0.737 -9.359 1.00 97.75 149 ASN A O 1
ATOM 1216 N N . THR A 1 150 ? 21.413 2.593 -10.601 1.00 98.12 150 THR A N 1
ATOM 1217 C CA . THR A 1 150 ? 20.311 3.119 -9.793 1.00 98.12 150 THR A CA 1
ATOM 1218 C C . THR A 1 150 ? 19.104 2.179 -9.830 1.00 98.12 150 THR A C 1
ATOM 1220 O O . THR A 1 150 ? 18.524 1.886 -8.783 1.00 98.12 150 THR A O 1
ATOM 1223 N N . PHE A 1 151 ? 18.733 1.650 -11.000 1.00 98.62 151 PHE A N 1
ATOM 1224 C CA . PHE A 1 151 ? 17.602 0.725 -11.097 1.00 98.62 151 PHE A CA 1
ATOM 1225 C C . PHE A 1 151 ? 17.828 -0.585 -10.329 1.00 98.62 151 PHE A C 1
ATOM 1227 O O . PHE A 1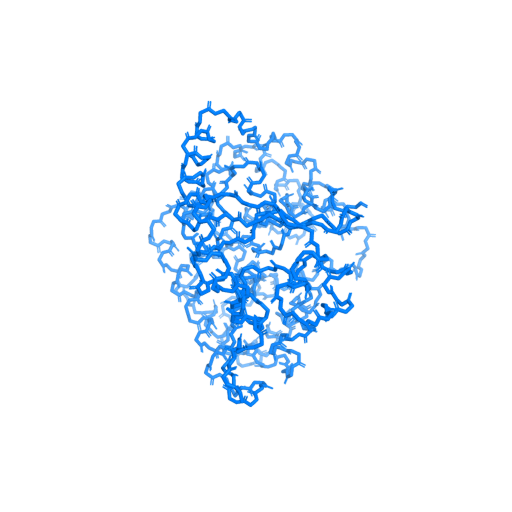 151 ? 16.910 -1.049 -9.653 1.00 98.62 151 PHE A O 1
ATOM 1234 N N . ASP A 1 152 ? 19.032 -1.163 -10.392 1.00 98.69 152 ASP A N 1
ATOM 1235 C CA . ASP A 1 152 ? 19.388 -2.369 -9.631 1.00 98.69 152 ASP A CA 1
ATOM 1236 C C . ASP A 1 152 ? 19.343 -2.110 -8.115 1.00 98.69 152 ASP A C 1
ATOM 1238 O O . ASP A 1 152 ? 18.715 -2.861 -7.364 1.00 98.69 152 ASP A O 1
ATOM 1242 N N . TYR A 1 153 ? 19.914 -0.985 -7.674 1.00 98.75 153 TYR A N 1
ATOM 1243 C CA . TYR A 1 153 ? 19.897 -0.548 -6.278 1.00 98.75 153 TYR A CA 1
ATOM 1244 C C . TYR A 1 153 ? 18.470 -0.371 -5.733 1.00 98.75 153 TYR A C 1
ATOM 1246 O O . TYR A 1 153 ? 18.130 -0.871 -4.657 1.00 98.75 153 TYR A O 1
ATOM 1254 N N . LEU A 1 154 ? 17.597 0.296 -6.488 1.00 98.81 154 LEU A N 1
ATOM 1255 C CA . LEU A 1 154 ? 16.204 0.505 -6.091 1.00 98.81 154 LEU A CA 1
ATOM 1256 C C . LEU A 1 154 ? 15.386 -0.789 -6.120 1.00 98.81 154 LEU A C 1
ATOM 1258 O O . LEU A 1 154 ? 14.529 -0.986 -5.256 1.00 98.81 154 LEU A O 1
ATOM 1262 N N . ALA A 1 155 ? 15.673 -1.697 -7.058 1.00 98.81 155 ALA A N 1
ATOM 1263 C CA . ALA A 1 155 ? 15.064 -3.024 -7.089 1.00 98.81 155 ALA A CA 1
ATOM 1264 C C . ALA A 1 155 ? 15.405 -3.819 -5.819 1.00 98.81 155 ALA A C 1
ATOM 1266 O O . ALA A 1 155 ? 14.526 -4.461 -5.242 1.00 98.81 155 ALA A O 1
ATOM 1267 N N . LEU A 1 156 ? 16.648 -3.721 -5.335 1.00 98.75 156 LEU A N 1
ATOM 1268 C CA . LEU A 1 156 ? 17.074 -4.351 -4.086 1.00 98.75 156 LEU A CA 1
ATOM 1269 C C . LEU A 1 156 ? 16.332 -3.774 -2.868 1.00 98.75 156 LEU A C 1
ATOM 1271 O O . LEU A 1 156 ? 15.816 -4.533 -2.043 1.00 98.75 156 LEU A O 1
ATOM 1275 N N . HIS A 1 157 ? 16.218 -2.445 -2.776 1.00 98.75 157 HIS A N 1
ATOM 1276 C CA . HIS A 1 157 ? 15.453 -1.779 -1.715 1.00 98.75 157 HIS A CA 1
ATOM 1277 C C . HIS A 1 157 ? 13.974 -2.185 -1.720 1.00 98.75 157 HIS A C 1
ATOM 1279 O O . HIS A 1 157 ? 13.417 -2.521 -0.668 1.00 98.75 157 HIS A O 1
ATOM 1285 N N . LEU A 1 158 ? 13.354 -2.212 -2.903 1.00 98.88 158 LEU A N 1
ATOM 1286 C CA . LEU A 1 158 ? 11.969 -2.640 -3.071 1.00 98.88 158 LEU A CA 1
ATOM 1287 C C . LEU A 1 158 ? 11.787 -4.104 -2.658 1.00 98.88 158 LEU A C 1
ATOM 1289 O O . LEU A 1 158 ? 10.873 -4.422 -1.896 1.00 98.88 158 LEU A O 1
ATOM 1293 N N . ALA A 1 159 ? 12.682 -4.994 -3.092 1.00 98.56 159 ALA A N 1
ATOM 1294 C CA . ALA A 1 159 ? 12.640 -6.404 -2.731 1.00 98.56 159 ALA A CA 1
ATOM 1295 C C . ALA A 1 159 ? 12.714 -6.616 -1.216 1.00 98.56 159 ALA A C 1
ATOM 1297 O O . ALA A 1 159 ? 11.892 -7.353 -0.666 1.00 98.56 159 ALA A O 1
ATOM 1298 N N . PHE A 1 160 ? 13.646 -5.948 -0.531 1.00 98.31 160 PHE A N 1
ATOM 1299 C CA . PHE A 1 160 ? 13.813 -6.107 0.912 1.00 98.31 160 PHE A CA 1
ATOM 1300 C C . PHE A 1 160 ? 12.612 -5.572 1.702 1.00 98.31 160 PHE A C 1
ATOM 1302 O O . PHE A 1 160 ? 12.160 -6.213 2.657 1.00 98.31 160 PHE A O 1
ATOM 1309 N N . TYR A 1 161 ? 12.038 -4.439 1.284 1.00 98.62 161 TYR A N 1
ATOM 1310 C CA . TYR A 1 161 ? 10.787 -3.934 1.849 1.00 98.62 161 TYR A CA 1
ATOM 1311 C C . TYR A 1 161 ? 9.641 -4.938 1.665 1.00 98.62 161 TYR A C 1
ATOM 1313 O O . TYR A 1 161 ? 9.001 -5.341 2.637 1.00 98.62 161 TYR A O 1
ATOM 1321 N N . LEU A 1 162 ? 9.415 -5.422 0.444 1.00 98.56 162 LEU A N 1
ATOM 1322 C CA . LEU A 1 162 ? 8.352 -6.389 0.166 1.00 98.56 162 LEU A CA 1
ATOM 1323 C C . LEU A 1 162 ? 8.552 -7.708 0.939 1.00 98.56 162 LEU A C 1
ATOM 1325 O O . LEU A 1 162 ? 7.585 -8.271 1.461 1.00 98.56 162 LEU A O 1
ATOM 1329 N N . ALA A 1 163 ? 9.793 -8.184 1.077 1.00 97.25 163 ALA A N 1
ATOM 1330 C CA . ALA A 1 163 ? 10.136 -9.359 1.878 1.00 97.25 163 ALA A CA 1
ATOM 1331 C C . ALA A 1 163 ? 9.851 -9.140 3.371 1.00 97.25 163 ALA A C 1
ATOM 1333 O O . ALA A 1 163 ? 9.177 -9.964 3.994 1.00 97.25 163 ALA A O 1
ATOM 1334 N N . SER A 1 164 ? 10.254 -7.988 3.919 1.00 97.31 164 SER A N 1
ATOM 1335 C CA . SER A 1 164 ? 10.002 -7.592 5.313 1.00 97.31 164 SER A CA 1
ATOM 1336 C C . SER A 1 164 ? 8.513 -7.547 5.657 1.00 97.31 164 SER A C 1
ATOM 1338 O O . SER A 1 164 ? 8.138 -7.709 6.818 1.00 97.31 164 SER A O 1
ATOM 1340 N N . TRP A 1 165 ? 7.646 -7.367 4.658 1.00 96.00 165 TRP A N 1
ATOM 1341 C CA . TRP A 1 165 ? 6.187 -7.365 4.792 1.00 96.00 165 TRP A CA 1
ATOM 1342 C C . TRP A 1 165 ? 5.507 -8.610 4.206 1.00 96.00 165 TRP A C 1
ATOM 1344 O O . TRP A 1 165 ? 4.289 -8.633 4.034 1.00 96.00 165 TRP A O 1
ATOM 1354 N N . GLY A 1 166 ? 6.274 -9.681 3.987 1.00 94.88 166 GLY A N 1
ATOM 1355 C CA . GLY A 1 166 ? 5.757 -11.021 3.735 1.00 94.88 166 GLY A CA 1
ATOM 1356 C C . GLY A 1 166 ? 5.239 -11.260 2.319 1.00 94.88 166 GLY A C 1
ATOM 1357 O O . GLY A 1 166 ? 4.338 -12.081 2.161 1.00 94.88 166 GLY A O 1
ATOM 1358 N N . MET A 1 167 ? 5.768 -10.563 1.308 1.00 96.81 167 MET A N 1
ATOM 1359 C CA . MET A 1 167 ? 5.428 -10.803 -0.107 1.00 96.81 167 MET A CA 1
ATOM 1360 C C . MET A 1 167 ? 6.223 -11.953 -0.746 1.00 96.81 167 MET A C 1
ATOM 1362 O O . MET A 1 167 ? 5.770 -12.530 -1.733 1.00 96.81 167 MET A O 1
ATOM 1366 N N . TYR A 1 168 ? 7.359 -12.337 -0.153 1.00 95.56 168 TYR A N 1
ATOM 1367 C CA . TYR A 1 168 ? 8.217 -13.457 -0.573 1.00 95.56 168 TYR A CA 1
ATOM 1368 C C . TYR A 1 168 ? 7.951 -14.725 0.255 1.00 95.56 168 TYR A C 1
ATOM 1370 O O . TYR A 1 168 ? 8.852 -15.292 0.866 1.00 95.56 168 TYR A O 1
ATOM 1378 N N . ARG A 1 169 ? 6.690 -15.148 0.370 1.00 91.69 169 ARG A N 1
ATOM 1379 C CA . ARG A 1 169 ? 6.331 -16.364 1.122 1.00 91.69 169 ARG A CA 1
ATOM 1380 C C . ARG A 1 169 ? 5.111 -17.059 0.535 1.00 91.69 169 ARG A C 1
ATOM 1382 O O . ARG A 1 169 ? 4.346 -16.458 -0.219 1.00 91.69 169 ARG A O 1
ATOM 1389 N N . GLY A 1 170 ? 4.896 -18.301 0.963 1.00 87.06 170 GLY A N 1
ATOM 1390 C CA . GLY A 1 170 ? 3.743 -19.103 0.559 1.00 87.06 170 GLY A CA 1
ATOM 1391 C C . GLY A 1 170 ? 3.731 -19.359 -0.947 1.00 87.06 170 GLY A C 1
ATOM 1392 O O . GLY A 1 170 ? 4.771 -19.609 -1.543 1.00 87.06 170 GLY A O 1
ATOM 1393 N N . SER A 1 171 ? 2.555 -19.270 -1.563 1.00 79.88 171 SER A N 1
ATOM 1394 C CA . SER A 1 171 ? 2.353 -19.479 -3.003 1.00 79.88 171 SER A CA 1
ATOM 1395 C C . SER A 1 171 ? 2.574 -18.226 -3.863 1.00 79.88 171 SER A C 1
ATOM 1397 O O . SER A 1 171 ? 2.191 -18.208 -5.030 1.00 79.88 171 SER A O 1
ATOM 1399 N N . SER A 1 172 ? 3.163 -17.159 -3.309 1.00 92.69 172 SER A N 1
ATOM 1400 C CA . SER A 1 172 ? 3.497 -15.960 -4.085 1.00 92.69 172 SER A CA 1
ATOM 1401 C C . SER A 1 172 ? 4.493 -16.300 -5.193 1.00 92.69 172 SER A C 1
ATOM 1403 O O . SER A 1 172 ? 5.516 -16.935 -4.931 1.00 92.69 172 SER A O 1
ATOM 1405 N N . PHE A 1 173 ? 4.245 -15.820 -6.415 1.00 96.56 173 PHE A N 1
ATOM 1406 C CA . PHE A 1 173 ? 5.172 -16.007 -7.536 1.00 96.56 173 PHE A CA 1
ATOM 1407 C C . PHE A 1 173 ? 6.557 -15.400 -7.254 1.00 96.56 173 PHE A C 1
ATOM 1409 O O . PHE A 1 173 ? 7.556 -15.905 -7.766 1.00 96.56 173 PHE A O 1
ATOM 1416 N N . LEU A 1 174 ? 6.629 -14.369 -6.399 1.00 97.19 174 LEU A N 1
ATOM 1417 C CA . LEU A 1 174 ? 7.882 -13.730 -5.987 1.00 97.19 174 LEU A CA 1
ATOM 1418 C C . LEU A 1 174 ? 8.813 -14.677 -5.224 1.00 97.19 174 LEU A C 1
ATOM 1420 O O . LEU A 1 174 ? 10.014 -14.452 -5.218 1.00 97.19 174 LEU A O 1
ATOM 1424 N N . LEU A 1 175 ? 8.297 -15.750 -4.609 1.00 95.38 175 LEU A N 1
ATOM 1425 C CA . LEU A 1 175 ? 9.140 -16.724 -3.908 1.00 95.38 175 LEU A CA 1
ATOM 1426 C C . LEU A 1 175 ? 10.128 -17.435 -4.856 1.00 95.38 175 LEU A C 1
ATOM 1428 O O . LEU A 1 175 ? 11.169 -17.896 -4.405 1.00 95.38 175 LEU A O 1
ATOM 1432 N N . GLN A 1 176 ? 9.814 -17.505 -6.154 1.00 96.44 176 GLN A N 1
ATOM 1433 C CA . GLN A 1 176 ? 10.655 -18.132 -7.185 1.00 96.44 176 GLN A CA 1
ATOM 1434 C C . GLN A 1 176 ? 11.510 -17.118 -7.961 1.00 96.44 176 GLN A C 1
ATOM 1436 O O . GLN A 1 176 ? 12.041 -17.434 -9.025 1.00 96.44 176 GLN A O 1
ATOM 1441 N N . LYS A 1 177 ? 11.588 -15.873 -7.486 1.00 96.75 177 LYS A N 1
ATOM 1442 C CA . LYS A 1 177 ? 12.238 -14.765 -8.184 1.00 96.75 177 LYS A CA 1
ATOM 1443 C C . LYS A 1 177 ? 13.260 -14.104 -7.270 1.00 96.75 177 LYS A C 1
ATOM 1445 O O . LYS A 1 177 ? 13.006 -13.920 -6.082 1.00 96.75 177 LYS A O 1
ATOM 1450 N N . ASP A 1 178 ? 14.406 -13.727 -7.827 1.00 97.44 178 ASP A N 1
ATOM 1451 C CA . ASP A 1 178 ? 15.334 -12.834 -7.136 1.00 97.44 178 ASP A CA 1
ATOM 1452 C C . ASP A 1 178 ? 14.889 -11.364 -7.264 1.00 97.44 178 ASP A C 1
ATOM 1454 O O . ASP A 1 178 ? 13.913 -11.039 -7.947 1.00 97.44 178 ASP A O 1
ATOM 1458 N N . TYR A 1 179 ? 15.601 -10.464 -6.582 1.00 98.56 179 TYR A N 1
ATOM 1459 C CA . TYR A 1 179 ? 15.240 -9.049 -6.494 1.00 98.56 179 TYR A CA 1
ATOM 1460 C C . TYR A 1 179 ? 15.186 -8.327 -7.852 1.00 98.56 179 TYR A C 1
ATOM 1462 O O . TYR A 1 179 ? 14.484 -7.323 -7.977 1.00 98.56 179 TYR A O 1
ATOM 1470 N N . LYS A 1 180 ? 15.875 -8.822 -8.886 1.00 98.50 180 LYS A N 1
ATOM 1471 C CA . LYS A 1 180 ? 15.914 -8.188 -10.208 1.00 98.50 180 LYS A CA 1
ATOM 1472 C C . LYS A 1 180 ? 14.599 -8.297 -10.971 1.00 98.50 180 LYS A C 1
ATOM 1474 O O . LYS A 1 180 ? 14.388 -7.507 -11.888 1.00 98.50 180 LYS A O 1
ATOM 1479 N N . VAL A 1 181 ? 13.669 -9.158 -10.539 1.00 98.56 181 VAL A N 1
ATOM 1480 C CA . VAL A 1 181 ? 12.281 -9.167 -11.046 1.00 98.56 181 VAL A CA 1
ATOM 1481 C C . VAL A 1 181 ? 11.599 -7.800 -10.897 1.00 98.56 181 VAL A C 1
ATOM 1483 O O . VAL A 1 181 ? 10.655 -7.488 -11.614 1.00 98.56 181 VAL A O 1
ATOM 1486 N N . HIS A 1 182 ? 12.089 -6.958 -9.980 1.00 98.75 182 HIS A N 1
ATOM 1487 C CA . HIS A 1 182 ? 11.571 -5.612 -9.751 1.00 98.75 182 HIS A CA 1
ATOM 1488 C C . HIS A 1 182 ? 12.119 -4.560 -10.719 1.00 98.75 182 HIS A C 1
ATOM 1490 O O . HIS A 1 182 ? 11.555 -3.473 -10.776 1.00 98.75 182 HIS A O 1
ATOM 1496 N N . ILE A 1 183 ? 13.175 -4.830 -11.497 1.00 98.81 183 ILE A N 1
ATOM 1497 C CA . ILE A 1 183 ? 13.801 -3.816 -12.370 1.00 98.81 183 ILE A CA 1
ATOM 1498 C C . ILE A 1 183 ? 12.799 -3.193 -13.362 1.00 98.81 183 ILE A C 1
ATOM 1500 O O . ILE A 1 183 ? 12.763 -1.962 -13.452 1.00 98.81 183 ILE A O 1
ATOM 1504 N N . PRO A 1 184 ? 11.943 -3.959 -14.073 1.00 98.69 184 PRO A N 1
ATOM 1505 C CA . PRO A 1 184 ? 10.932 -3.362 -14.949 1.00 98.69 184 PRO A CA 1
ATOM 1506 C C . PRO A 1 184 ? 9.946 -2.462 -14.188 1.00 98.69 184 PRO A C 1
ATOM 1508 O O . PRO A 1 184 ? 9.561 -1.403 -14.680 1.00 98.69 184 PRO A O 1
ATOM 1511 N N . ILE A 1 185 ? 9.586 -2.842 -12.958 1.00 98.75 185 ILE A N 1
ATOM 1512 C CA . ILE A 1 185 ? 8.688 -2.080 -12.084 1.00 98.75 185 ILE A CA 1
ATOM 1513 C C . ILE A 1 185 ? 9.351 -0.766 -11.655 1.00 98.75 185 ILE A C 1
ATOM 1515 O O . ILE A 1 185 ? 8.724 0.289 -11.734 1.00 98.75 185 ILE A O 1
ATOM 1519 N N . VAL A 1 186 ? 10.623 -0.810 -11.253 1.00 98.88 186 VAL A N 1
ATOM 1520 C CA . VAL A 1 186 ? 11.411 0.380 -10.904 1.00 98.88 186 VAL A CA 1
ATOM 1521 C C . VAL A 1 186 ? 11.467 1.342 -12.088 1.00 98.88 186 VAL A C 1
ATOM 1523 O O . VAL A 1 186 ? 11.162 2.521 -11.922 1.00 98.88 186 VAL A O 1
ATOM 1526 N N . LYS A 1 187 ? 11.777 0.842 -13.293 1.00 98.62 187 LYS A N 1
ATOM 1527 C CA . LYS A 1 187 ? 11.821 1.656 -14.517 1.00 98.62 187 LYS A CA 1
ATOM 1528 C C . LYS A 1 187 ? 10.493 2.374 -14.764 1.00 98.62 187 LYS A C 1
ATOM 1530 O O . LYS A 1 187 ? 10.513 3.576 -15.002 1.00 98.62 187 LYS A O 1
ATOM 1535 N N . ILE A 1 188 ? 9.360 1.675 -14.621 1.00 98.69 188 ILE A N 1
ATOM 1536 C CA . ILE A 1 188 ? 8.017 2.273 -14.736 1.00 98.69 188 ILE A CA 1
ATOM 1537 C C . ILE A 1 188 ? 7.821 3.377 -13.691 1.00 98.69 188 ILE A C 1
ATOM 1539 O O . ILE A 1 188 ? 7.464 4.498 -14.040 1.00 98.69 188 ILE A O 1
ATOM 1543 N N . ILE A 1 189 ? 8.057 3.080 -12.412 1.00 98.31 189 ILE A N 1
ATOM 1544 C CA . ILE A 1 189 ? 7.805 4.006 -11.294 1.00 98.31 189 ILE A CA 1
ATOM 1545 C C . ILE A 1 189 ? 8.660 5.273 -11.401 1.00 98.31 189 ILE A C 1
ATOM 1547 O O . ILE A 1 189 ? 8.215 6.357 -11.022 1.00 98.31 189 ILE A O 1
ATOM 1551 N N . MET A 1 190 ? 9.871 5.151 -11.946 1.00 98.00 190 MET A N 1
ATOM 1552 C CA . MET A 1 190 ? 10.800 6.263 -12.127 1.00 98.00 190 MET A CA 1
ATOM 1553 C C . MET A 1 190 ? 10.500 7.148 -13.342 1.00 98.00 190 MET A C 1
ATOM 1555 O O . MET A 1 190 ? 11.156 8.173 -13.538 1.00 98.00 190 MET A O 1
ATOM 1559 N N . GLU A 1 191 ? 9.480 6.851 -14.140 1.00 98.12 191 GLU A N 1
ATOM 1560 C CA . GLU A 1 191 ? 9.093 7.738 -15.234 1.00 98.12 191 GLU A CA 1
ATOM 1561 C C . GLU A 1 191 ? 8.558 9.074 -14.711 1.00 98.12 191 GLU A C 1
ATOM 1563 O O . GLU A 1 191 ? 7.782 9.129 -13.755 1.00 98.12 191 GLU A O 1
ATOM 1568 N N . LYS A 1 192 ? 8.950 10.178 -15.357 1.00 97.56 192 LYS A N 1
ATOM 1569 C CA . LYS A 1 192 ? 8.596 11.544 -14.923 1.00 97.56 192 LYS A CA 1
ATOM 1570 C C . LYS A 1 192 ? 7.087 11.792 -14.855 1.00 97.56 192 LYS A C 1
ATOM 1572 O O . LYS A 1 192 ? 6.652 12.615 -14.057 1.00 97.56 192 LYS A O 1
ATOM 1577 N N . GLN A 1 193 ? 6.295 11.070 -15.651 1.00 97.81 193 GLN A N 1
ATOM 1578 C CA . GLN A 1 193 ? 4.833 11.181 -15.647 1.00 97.81 193 GLN A CA 1
ATOM 1579 C C . GLN A 1 193 ? 4.195 10.834 -14.292 1.00 97.81 193 GLN A C 1
ATOM 1581 O O . GLN A 1 193 ? 3.089 11.282 -14.020 1.00 97.81 193 GLN A O 1
ATOM 1586 N N . TYR A 1 194 ? 4.889 10.082 -13.429 1.00 98.31 194 TYR A N 1
ATOM 1587 C CA . TYR A 1 194 ? 4.399 9.717 -12.095 1.00 98.31 194 TYR A CA 1
ATOM 1588 C C . TYR A 1 194 ? 4.941 10.608 -10.974 1.00 98.31 194 TYR A C 1
ATOM 1590 O O . TYR A 1 194 ? 4.637 10.363 -9.809 1.00 98.31 194 TYR A O 1
ATOM 1598 N N . ASN A 1 195 ? 5.713 11.654 -11.291 1.00 97.75 195 ASN A N 1
ATOM 1599 C CA . ASN A 1 195 ? 6.145 12.644 -10.300 1.00 97.75 195 ASN A CA 1
ATOM 1600 C C . ASN A 1 195 ? 4.980 13.255 -9.496 1.00 97.75 195 ASN A C 1
ATOM 1602 O O . ASN A 1 195 ? 5.153 13.397 -8.289 1.00 97.75 195 ASN A O 1
ATOM 1606 N N . PRO A 1 196 ? 3.799 13.554 -10.083 1.00 98.44 196 PRO A N 1
ATOM 1607 C CA . PRO A 1 196 ? 2.663 14.079 -9.319 1.00 98.44 196 PRO A CA 1
ATOM 1608 C C . PRO A 1 196 ? 2.162 13.152 -8.204 1.00 98.44 196 PRO A C 1
ATOM 1610 O O . PRO A 1 196 ? 1.543 13.622 -7.257 1.00 98.44 196 PRO A O 1
ATOM 1613 N N . LEU A 1 197 ? 2.429 11.844 -8.295 1.00 98.62 197 LEU A N 1
ATOM 1614 C CA . LEU A 1 197 ? 2.015 10.873 -7.280 1.00 98.62 197 LEU A CA 1
ATOM 1615 C C . LEU A 1 197 ? 2.987 10.808 -6.092 1.00 98.62 197 LEU A C 1
ATOM 1617 O O . LEU A 1 197 ? 2.621 10.292 -5.040 1.00 98.62 197 LEU A O 1
ATOM 1621 N N . VAL A 1 198 ? 4.219 11.306 -6.231 1.00 97.88 198 VAL A N 1
ATOM 1622 C CA . VAL A 1 198 ? 5.243 11.221 -5.180 1.00 97.88 198 VAL A CA 1
ATOM 1623 C C . VAL A 1 198 ? 4.820 12.046 -3.969 1.00 97.88 198 VAL A C 1
ATOM 1625 O O . VAL A 1 198 ? 4.701 13.264 -4.061 1.00 97.88 198 VAL A O 1
ATOM 1628 N N . GLY A 1 199 ? 4.593 11.385 -2.832 1.00 97.00 199 GLY A N 1
ATOM 1629 C CA . GLY A 1 199 ? 4.178 12.043 -1.593 1.00 97.00 199 GLY A CA 1
ATOM 1630 C C . GLY A 1 199 ? 2.888 12.859 -1.732 1.00 97.00 199 GLY A C 1
ATOM 1631 O O . GLY A 1 199 ? 2.698 13.809 -0.978 1.00 97.00 199 GLY A O 1
ATOM 1632 N N . ILE A 1 200 ? 2.040 12.518 -2.711 1.00 98.19 200 ILE A N 1
ATOM 1633 C CA . ILE A 1 200 ? 0.885 13.318 -3.127 1.00 98.19 200 ILE A CA 1
ATOM 1634 C C . ILE A 1 200 ? 0.003 13.739 -1.943 1.00 98.19 200 ILE A C 1
ATOM 1636 O O . ILE A 1 200 ? -0.341 12.935 -1.071 1.00 98.19 200 ILE A O 1
ATOM 1640 N N . ALA A 1 201 ? -0.380 15.017 -1.936 1.00 98.00 201 ALA A N 1
ATOM 1641 C CA . ALA A 1 201 ? -1.292 15.570 -0.945 1.00 98.00 201 ALA A CA 1
ATOM 1642 C C . ALA A 1 201 ? -2.713 15.013 -1.124 1.00 98.00 201 ALA A C 1
ATOM 1644 O O . ALA A 1 201 ? -3.148 14.721 -2.241 1.00 98.00 201 ALA A O 1
ATOM 1645 N N . ALA A 1 202 ? -3.472 14.904 -0.035 1.00 97.75 202 ALA A N 1
ATOM 1646 C CA . ALA A 1 202 ? -4.825 14.359 -0.063 1.00 97.75 202 ALA A CA 1
ATOM 1647 C C . ALA A 1 202 ? -5.765 15.182 -0.967 1.00 97.75 202 ALA A C 1
ATOM 1649 O O . ALA A 1 202 ? -6.614 14.609 -1.645 1.00 97.75 202 ALA A O 1
ATOM 1650 N N . GLU A 1 203 ? -5.579 16.502 -1.053 1.00 98.25 203 GLU A N 1
ATOM 1651 C CA . GLU A 1 203 ? -6.321 17.404 -1.946 1.00 98.25 203 GLU A CA 1
ATOM 1652 C C . GLU A 1 203 ? -6.067 17.126 -3.430 1.00 98.25 203 GLU A C 1
ATOM 1654 O O . GLU A 1 203 ? -6.958 17.291 -4.264 1.00 98.25 203 GLU A O 1
ATOM 1659 N N . GLU A 1 204 ? -4.854 16.698 -3.766 1.00 98.56 204 GLU A N 1
ATOM 1660 C CA . GLU A 1 204 ? -4.473 16.353 -5.132 1.00 98.56 204 GLU A CA 1
ATOM 1661 C C . GLU A 1 204 ? -4.919 14.928 -5.473 1.00 98.56 204 GLU A C 1
ATOM 1663 O O . GLU A 1 204 ? -5.392 14.672 -6.581 1.00 98.56 204 GLU A O 1
ATOM 1668 N N . LEU A 1 205 ? -4.856 14.007 -4.508 1.00 97.88 205 LEU A N 1
ATOM 1669 C CA . LEU A 1 205 ? -5.220 12.601 -4.690 1.00 97.88 205 LEU A CA 1
ATOM 1670 C C . LEU A 1 205 ? -6.717 12.392 -4.977 1.00 97.88 205 LEU A C 1
ATOM 1672 O O . LEU A 1 205 ? -7.094 11.394 -5.585 1.00 97.88 205 LEU A O 1
ATOM 1676 N N . ILE A 1 206 ? -7.587 13.330 -4.587 1.00 97.50 206 ILE A N 1
ATOM 1677 C CA . ILE A 1 206 ? -9.027 13.258 -4.893 1.00 97.50 206 ILE A CA 1
ATOM 1678 C C . ILE A 1 206 ? -9.387 13.703 -6.324 1.00 97.50 206 ILE A C 1
ATOM 1680 O O . ILE A 1 206 ? -10.556 13.565 -6.717 1.00 97.50 206 ILE A O 1
ATOM 1684 N N . LYS A 1 207 ? -8.429 14.253 -7.088 1.00 98.25 207 LYS A N 1
ATOM 1685 C CA . LYS A 1 207 ? -8.629 14.715 -8.471 1.00 98.25 207 LYS A CA 1
ATOM 1686 C C . LYS A 1 207 ? -8.555 13.547 -9.454 1.00 98.25 207 LYS A C 1
ATOM 1688 O O . LYS A 1 207 ? -7.670 12.700 -9.361 1.00 98.25 207 LYS A O 1
ATOM 1693 N N . ASN A 1 208 ? -9.459 13.538 -10.437 1.00 98.00 208 ASN A N 1
ATOM 1694 C CA . ASN A 1 208 ? -9.563 12.443 -11.410 1.00 98.00 208 ASN A CA 1
ATOM 1695 C C . ASN A 1 208 ? -8.273 12.243 -12.216 1.00 98.00 208 ASN A C 1
ATOM 1697 O O . ASN A 1 208 ? -7.869 11.107 -12.402 1.00 98.00 208 ASN A O 1
ATOM 1701 N N . GLU A 1 209 ? -7.586 13.317 -12.609 1.00 97.94 209 GLU A N 1
ATOM 1702 C CA . GLU A 1 209 ? -6.320 13.229 -13.353 1.00 97.94 209 GLU A CA 1
ATOM 1703 C C . GLU A 1 209 ? -5.238 12.427 -12.608 1.00 97.94 209 GLU A C 1
ATOM 1705 O O . GLU A 1 209 ? -4.545 11.608 -13.209 1.00 97.94 209 GLU A O 1
ATOM 1710 N N . ASN A 1 210 ? -5.142 12.584 -11.284 1.00 98.50 210 ASN A N 1
ATOM 1711 C CA . ASN A 1 210 ? -4.186 11.842 -10.463 1.00 98.50 210 ASN A CA 1
ATOM 1712 C C . ASN A 1 210 ? -4.656 10.405 -10.198 1.00 98.50 210 ASN A C 1
ATOM 1714 O O . ASN A 1 210 ? -3.836 9.488 -10.152 1.00 98.50 210 ASN A O 1
ATOM 1718 N N . LEU A 1 211 ? -5.968 10.182 -10.075 1.00 98.44 211 LEU A N 1
ATOM 1719 C CA . LEU A 1 211 ? -6.541 8.835 -9.983 1.00 98.44 211 LEU A CA 1
ATOM 1720 C C . LEU A 1 211 ? -6.348 8.046 -11.288 1.00 98.44 211 LEU A C 1
ATOM 1722 O O . LEU A 1 211 ? -6.043 6.858 -11.242 1.00 98.44 211 LEU A O 1
ATOM 1726 N N . ASP A 1 212 ? -6.436 8.700 -12.444 1.00 98.56 212 ASP A N 1
ATOM 1727 C CA . ASP A 1 212 ? -6.174 8.075 -13.741 1.00 98.56 212 ASP A CA 1
ATOM 1728 C C . ASP A 1 212 ? -4.679 7.733 -13.902 1.00 98.56 212 ASP A C 1
ATOM 1730 O O . ASP A 1 212 ? -4.342 6.650 -14.390 1.00 98.56 212 ASP A O 1
ATOM 1734 N N . LEU A 1 213 ? -3.764 8.590 -13.420 1.00 98.56 213 LEU A N 1
ATOM 1735 C CA . LEU A 1 213 ? -2.333 8.256 -13.329 1.00 98.56 213 LEU A CA 1
ATOM 1736 C C . LEU A 1 213 ? -2.087 7.037 -12.425 1.00 98.56 213 LEU A C 1
ATOM 1738 O O . LEU A 1 213 ? -1.287 6.164 -12.777 1.00 98.56 213 LEU A O 1
ATOM 1742 N N . LEU A 1 214 ? -2.776 6.968 -11.283 1.00 98.62 214 LEU A N 1
ATOM 1743 C CA . LEU A 1 214 ? -2.692 5.868 -10.322 1.00 98.62 214 LEU A CA 1
ATOM 1744 C C . LEU A 1 214 ? -3.197 4.536 -10.913 1.00 98.62 214 LEU A C 1
ATOM 1746 O O . LEU A 1 214 ? -2.547 3.495 -10.760 1.00 98.62 214 LEU A O 1
ATOM 1750 N N . ASP A 1 215 ? -4.323 4.562 -11.624 1.00 98.50 215 ASP A N 1
ATOM 1751 C CA . ASP A 1 215 ? -4.871 3.395 -12.321 1.00 98.50 215 ASP A CA 1
ATOM 1752 C C . ASP A 1 215 ? -3.929 2.941 -13.453 1.00 98.50 215 ASP A C 1
ATOM 1754 O O . ASP A 1 215 ? -3.660 1.743 -13.625 1.00 98.50 215 ASP A O 1
ATOM 1758 N N . GLY A 1 216 ? -3.354 3.901 -14.184 1.00 98.62 216 GLY A N 1
ATOM 1759 C CA . GLY A 1 216 ? -2.382 3.659 -15.247 1.00 98.62 216 GLY A CA 1
ATOM 1760 C C . GLY A 1 216 ? -1.105 2.977 -14.748 1.00 98.62 216 GLY A C 1
ATOM 1761 O O . GLY A 1 216 ? -0.705 1.942 -15.292 1.00 98.62 216 GLY A O 1
ATOM 1762 N N . VAL A 1 217 ? -0.480 3.499 -13.685 1.00 98.81 217 VAL A N 1
ATOM 1763 C CA . VAL A 1 217 ? 0.732 2.887 -13.112 1.00 98.81 217 VAL A CA 1
ATOM 1764 C C . VAL A 1 217 ? 0.439 1.503 -12.538 1.00 98.81 217 VAL A C 1
ATOM 1766 O O . VAL A 1 217 ? 1.204 0.569 -12.775 1.00 98.81 217 VAL A O 1
ATOM 1769 N N . SER A 1 218 ? -0.705 1.324 -11.872 1.00 98.75 218 SER A N 1
ATOM 1770 C CA . SER A 1 218 ? -1.125 0.030 -11.321 1.00 98.75 218 SER A CA 1
ATOM 1771 C C . SER A 1 218 ? -1.280 -1.028 -12.405 1.00 98.75 218 SER A C 1
ATOM 1773 O O . SER A 1 218 ? -0.807 -2.156 -12.255 1.00 98.75 218 SER A O 1
ATOM 1775 N N . THR A 1 219 ? -1.899 -0.654 -13.525 1.00 98.81 219 THR A N 1
ATOM 1776 C CA . THR A 1 219 ? -2.060 -1.528 -14.692 1.00 98.81 219 THR A CA 1
ATOM 1777 C C . THR A 1 219 ? -0.703 -1.936 -15.260 1.00 98.81 219 THR A C 1
ATOM 1779 O O . THR A 1 219 ? -0.469 -3.114 -15.535 1.00 98.81 219 THR A O 1
ATOM 1782 N N . ARG A 1 220 ? 0.229 -0.985 -15.380 1.00 98.88 220 ARG A N 1
ATOM 1783 C CA . ARG A 1 220 ? 1.574 -1.247 -15.906 1.00 98.88 220 ARG A CA 1
ATOM 1784 C C . ARG A 1 220 ? 2.422 -2.109 -14.976 1.00 98.88 220 ARG A C 1
ATOM 1786 O O . ARG A 1 220 ? 3.118 -2.985 -15.473 1.00 98.88 220 ARG A O 1
ATOM 1793 N N . ILE A 1 221 ? 2.319 -1.935 -13.657 1.00 98.81 221 ILE A N 1
ATOM 1794 C CA . ILE A 1 221 ? 2.986 -2.808 -12.676 1.00 98.81 221 ILE A CA 1
ATOM 1795 C C . ILE A 1 221 ? 2.492 -4.251 -12.825 1.00 98.81 221 ILE A C 1
ATOM 1797 O O . ILE A 1 221 ? 3.303 -5.172 -12.908 1.00 98.81 221 ILE A O 1
ATOM 1801 N N . ARG A 1 222 ? 1.170 -4.466 -12.891 1.00 98.75 222 ARG A N 1
ATOM 1802 C CA . ARG A 1 222 ? 0.607 -5.816 -13.068 1.00 98.75 222 ARG A CA 1
ATOM 1803 C C . ARG A 1 222 ? 1.063 -6.443 -14.373 1.00 98.75 222 ARG A C 1
ATOM 1805 O O . ARG A 1 222 ? 1.481 -7.596 -14.369 1.00 98.75 222 ARG A O 1
ATOM 1812 N N . LYS A 1 223 ? 1.017 -5.671 -15.463 1.00 98.75 223 LYS A N 1
ATOM 1813 C CA . LYS A 1 223 ? 1.486 -6.124 -16.770 1.00 98.75 223 LYS A CA 1
ATOM 1814 C C . LYS A 1 223 ? 2.968 -6.502 -16.741 1.00 98.75 223 LYS A C 1
ATOM 1816 O O . LYS A 1 223 ? 3.306 -7.565 -17.239 1.00 98.75 223 LYS A O 1
ATOM 1821 N N . ALA A 1 224 ? 3.821 -5.689 -16.120 1.00 98.69 224 ALA A N 1
ATOM 1822 C CA . ALA A 1 224 ? 5.252 -5.966 -16.035 1.00 98.69 224 ALA A CA 1
ATOM 1823 C C . ALA A 1 224 ? 5.538 -7.312 -15.359 1.00 98.69 224 ALA A C 1
ATOM 1825 O O . ALA A 1 224 ? 6.313 -8.096 -15.886 1.00 98.69 224 ALA A O 1
ATOM 1826 N N . TYR A 1 225 ? 4.861 -7.629 -14.250 1.00 98.56 225 TYR A N 1
ATOM 1827 C CA . TYR A 1 225 ? 4.996 -8.956 -13.644 1.00 98.56 225 TYR A CA 1
ATOM 1828 C C . TYR A 1 225 ? 4.405 -10.073 -14.498 1.00 98.56 225 TYR A C 1
ATOM 1830 O O . TYR A 1 225 ? 4.992 -11.148 -14.559 1.00 98.56 225 TYR A O 1
ATOM 1838 N N . ALA A 1 226 ? 3.254 -9.844 -15.131 1.00 98.25 226 ALA A N 1
ATOM 1839 C CA . ALA A 1 226 ? 2.605 -10.841 -15.977 1.00 98.25 226 ALA A CA 1
ATOM 1840 C C . ALA A 1 226 ? 3.441 -11.204 -17.217 1.00 98.25 226 ALA A C 1
ATOM 1842 O O . ALA A 1 226 ? 3.384 -12.346 -17.665 1.00 98.25 226 ALA A O 1
ATOM 1843 N N . ASP A 1 227 ? 4.213 -10.249 -17.743 1.00 97.75 227 ASP A N 1
ATOM 1844 C CA . ASP A 1 227 ? 5.106 -10.435 -18.890 1.00 97.75 227 ASP A CA 1
ATOM 1845 C C . ASP A 1 227 ? 6.431 -11.138 -18.507 1.00 97.75 227 ASP A C 1
ATOM 1847 O O . ASP A 1 227 ? 7.134 -11.640 -19.385 1.00 97.75 227 ASP A O 1
ATOM 1851 N N . GLU A 1 228 ? 6.779 -11.209 -17.214 1.00 97.00 228 GLU A N 1
ATOM 1852 C CA . GLU A 1 228 ? 7.920 -12.000 -16.736 1.00 97.00 228 GLU A CA 1
ATOM 1853 C C . GLU A 1 228 ? 7.690 -13.497 -16.949 1.00 97.00 228 GLU A C 1
ATOM 1855 O O . GLU A 1 228 ? 6.559 -13.986 -16.901 1.00 97.00 228 GLU A O 1
ATOM 1860 N N . LEU A 1 229 ? 8.785 -14.260 -17.068 1.00 95.88 229 LEU A N 1
ATOM 1861 C CA . LEU A 1 229 ? 8.704 -15.720 -17.128 1.00 95.88 229 LEU A CA 1
ATOM 1862 C C . LEU A 1 229 ? 7.853 -16.242 -15.948 1.00 95.88 229 LEU A C 1
ATOM 1864 O O . LEU A 1 229 ? 8.161 -15.905 -14.796 1.00 95.88 229 LEU A O 1
ATOM 1868 N N . PRO A 1 230 ? 6.805 -17.045 -16.191 1.00 96.50 230 PRO A N 1
ATOM 1869 C CA . PRO A 1 230 ? 5.991 -17.633 -15.135 1.00 96.50 230 PRO A CA 1
ATOM 1870 C C . PRO A 1 230 ? 6.824 -18.335 -14.060 1.00 96.50 230 PRO A C 1
ATOM 1872 O O . PRO A 1 230 ? 7.715 -19.123 -14.370 1.00 96.50 230 PRO A O 1
ATOM 1875 N N . SER A 1 231 ? 6.533 -18.061 -12.787 1.00 95.50 231 SER A N 1
ATOM 1876 C CA . SER A 1 231 ? 7.152 -18.776 -11.660 1.00 95.50 231 SER A CA 1
ATOM 1877 C C . SER A 1 231 ? 6.630 -20.208 -11.508 1.00 95.50 231 SER A C 1
ATOM 1879 O O . SER A 1 231 ? 7.273 -21.031 -10.860 1.00 95.50 231 SER A O 1
ATOM 1881 N N . PHE A 1 232 ? 5.460 -20.501 -12.080 1.00 93.00 232 PHE A N 1
ATOM 1882 C CA . PHE A 1 232 ? 4.826 -21.814 -12.050 1.00 93.00 232 PHE A CA 1
ATOM 1883 C C . PHE A 1 232 ? 4.334 -22.173 -13.451 1.00 93.00 232 PHE A C 1
ATOM 1885 O O . PHE A 1 232 ? 3.829 -21.313 -14.175 1.00 93.00 232 PHE A O 1
ATOM 1892 N N . ASP A 1 233 ? 4.487 -23.442 -13.827 1.00 92.62 233 ASP A N 1
ATOM 1893 C CA . ASP A 1 233 ? 4.152 -23.912 -15.170 1.00 92.62 233 ASP A CA 1
ATOM 1894 C C . ASP A 1 233 ? 2.679 -23.641 -15.515 1.00 92.62 233 ASP A C 1
ATOM 1896 O O . ASP A 1 233 ? 1.776 -23.919 -14.723 1.00 92.62 233 ASP A O 1
ATOM 1900 N N . GLY A 1 234 ? 2.447 -23.038 -16.682 1.00 90.12 234 GLY A N 1
ATOM 1901 C CA . GLY A 1 234 ? 1.117 -22.651 -17.159 1.00 90.12 234 GLY A CA 1
ATOM 1902 C C . GLY A 1 234 ? 0.399 -21.541 -16.372 1.00 90.12 234 GLY A C 1
ATOM 1903 O O . GLY A 1 234 ? -0.756 -21.252 -16.685 1.00 90.12 234 GLY A O 1
ATOM 1904 N N . VAL A 1 235 ? 1.031 -20.901 -15.376 1.00 93.75 235 VAL A N 1
ATOM 1905 C CA . VAL A 1 235 ? 0.391 -19.879 -14.524 1.00 93.75 235 VAL A CA 1
ATOM 1906 C C . VAL A 1 235 ? 1.091 -18.530 -14.654 1.00 93.75 235 VAL A C 1
ATOM 1908 O O . VAL A 1 235 ? 2.190 -18.330 -14.145 1.00 93.75 235 VAL A O 1
ATOM 1911 N N . ILE A 1 236 ? 0.415 -17.565 -15.279 1.00 95.94 236 ILE A N 1
ATOM 1912 C CA . ILE A 1 236 ? 0.901 -16.184 -15.383 1.00 95.94 236 ILE A CA 1
ATOM 1913 C C . ILE A 1 236 ? 1.094 -15.588 -13.981 1.00 95.94 236 ILE A C 1
ATOM 1915 O O . ILE A 1 236 ? 0.234 -15.721 -13.105 1.00 95.94 236 ILE A O 1
ATOM 1919 N N . ASN A 1 237 ? 2.213 -14.892 -13.781 1.00 97.00 237 ASN A N 1
ATOM 1920 C CA . ASN A 1 237 ? 2.483 -14.178 -12.539 1.00 97.00 237 ASN A CA 1
ATOM 1921 C C . ASN A 1 237 ? 1.414 -13.099 -12.322 1.00 97.00 237 ASN A C 1
ATOM 1923 O O . ASN A 1 237 ? 1.277 -12.166 -13.111 1.00 97.00 237 ASN A O 1
ATOM 1927 N N . ASN A 1 238 ? 0.660 -13.214 -11.231 1.00 95.19 238 ASN A N 1
ATOM 1928 C CA . ASN A 1 238 ? -0.405 -12.275 -10.907 1.00 95.19 238 ASN A CA 1
ATOM 1929 C C . ASN A 1 238 ? -0.017 -11.403 -9.709 1.00 95.19 238 ASN A C 1
ATOM 1931 O O . ASN A 1 238 ? 0.066 -11.883 -8.575 1.00 95.19 238 ASN A O 1
ATOM 1935 N N . ALA A 1 239 ? 0.182 -10.108 -9.949 1.00 97.38 239 ALA A N 1
ATOM 1936 C CA . ALA A 1 239 ? 0.370 -9.138 -8.881 1.00 97.38 239 ALA A CA 1
ATOM 1937 C C . ALA A 1 239 ? -0.982 -8.749 -8.268 1.00 97.38 239 ALA A C 1
ATOM 1939 O O . ALA A 1 239 ? -1.803 -8.086 -8.903 1.00 97.38 239 ALA A O 1
ATOM 1940 N N . THR A 1 240 ? -1.200 -9.158 -7.017 1.00 97.12 240 THR A N 1
ATOM 1941 C CA . THR A 1 240 ? -2.408 -8.835 -6.245 1.00 97.12 240 THR A CA 1
ATOM 1942 C C . THR A 1 240 ? -2.484 -7.348 -5.905 1.00 97.12 240 THR A C 1
ATOM 1944 O O . THR A 1 240 ? -1.476 -6.641 -5.921 1.00 97.12 240 THR A O 1
ATOM 1947 N N . ASP A 1 241 ? -3.670 -6.873 -5.524 1.00 98.00 241 ASP A N 1
ATOM 1948 C CA . ASP A 1 241 ? -3.866 -5.493 -5.056 1.00 98.00 241 ASP A CA 1
ATOM 1949 C C . ASP A 1 241 ? -2.946 -5.156 -3.885 1.00 98.00 241 ASP A C 1
ATOM 1951 O O . ASP A 1 241 ? -2.340 -4.089 -3.858 1.00 98.00 241 ASP A O 1
ATOM 1955 N N . THR A 1 242 ? -2.768 -6.091 -2.951 1.00 97.94 242 THR A N 1
ATOM 1956 C CA . THR A 1 242 ? -1.833 -5.933 -1.837 1.00 97.94 242 THR A CA 1
ATOM 1957 C C . THR A 1 242 ? -0.393 -5.748 -2.318 1.00 97.94 242 THR A C 1
ATOM 1959 O O . THR A 1 242 ? 0.308 -4.892 -1.787 1.00 97.94 242 THR A O 1
ATOM 1962 N N . LEU A 1 243 ? 0.065 -6.512 -3.318 1.00 98.62 243 LEU A N 1
ATOM 1963 C CA . LEU A 1 243 ? 1.418 -6.344 -3.857 1.00 98.62 243 LEU A CA 1
ATOM 1964 C C . LEU A 1 243 ? 1.567 -4.988 -4.556 1.00 98.62 243 LEU A C 1
ATOM 1966 O O . LEU A 1 243 ? 2.501 -4.248 -4.255 1.00 98.62 243 LEU A O 1
ATOM 1970 N N . VAL A 1 244 ? 0.632 -4.641 -5.446 1.00 98.81 244 VAL A N 1
ATOM 1971 C CA . VAL A 1 244 ? 0.653 -3.369 -6.188 1.00 98.81 244 VAL A CA 1
ATOM 1972 C C . VAL A 1 244 ? 0.632 -2.179 -5.229 1.00 98.81 244 VAL A C 1
ATOM 1974 O O . VAL A 1 244 ? 1.479 -1.297 -5.322 1.00 98.81 244 VAL A O 1
ATOM 1977 N N . THR A 1 245 ? -0.271 -2.177 -4.252 1.00 98.81 245 THR A N 1
ATOM 1978 C CA . THR A 1 245 ? -0.389 -1.076 -3.285 1.00 98.81 245 THR A CA 1
ATOM 1979 C C . THR A 1 245 ? 0.794 -1.000 -2.323 1.00 98.81 245 THR A C 1
ATOM 1981 O O . THR A 1 245 ? 1.205 0.104 -1.982 1.00 98.81 245 THR A O 1
ATOM 1984 N N . LYS A 1 246 ? 1.427 -2.124 -1.946 1.00 98.81 246 LYS A N 1
ATOM 1985 C CA . LYS A 1 246 ? 2.703 -2.086 -1.208 1.00 98.81 246 LYS A CA 1
ATOM 1986 C C . LYS A 1 246 ? 3.813 -1.464 -2.047 1.00 98.81 246 LYS A C 1
ATOM 1988 O O . LYS A 1 246 ? 4.531 -0.614 -1.537 1.00 98.81 246 LYS A O 1
ATOM 1993 N N . ILE A 1 247 ? 3.933 -1.820 -3.327 1.00 98.94 247 ILE A N 1
ATOM 1994 C CA . ILE A 1 247 ? 4.904 -1.181 -4.227 1.00 98.94 247 ILE A CA 1
ATOM 1995 C C . ILE A 1 247 ? 4.655 0.330 -4.279 1.00 98.94 247 ILE A C 1
ATOM 1997 O O . ILE A 1 247 ? 5.574 1.110 -4.048 1.00 98.94 247 ILE A O 1
ATOM 2001 N N . LEU A 1 248 ? 3.415 0.761 -4.505 1.00 98.88 248 LEU A N 1
ATOM 2002 C CA . LEU A 1 248 ? 3.070 2.182 -4.577 1.00 98.88 248 LEU A CA 1
ATOM 2003 C C . LEU A 1 248 ? 3.318 2.923 -3.252 1.00 98.88 248 LEU A C 1
ATOM 2005 O O . LEU A 1 248 ? 3.853 4.031 -3.270 1.00 98.88 248 LEU A O 1
ATOM 2009 N N . LEU A 1 249 ? 3.010 2.307 -2.108 1.00 98.81 249 LEU A N 1
ATOM 2010 C CA . LEU A 1 249 ? 3.305 2.849 -0.778 1.00 98.81 249 LEU A CA 1
ATOM 2011 C C . LEU A 1 249 ? 4.815 2.971 -0.526 1.00 98.81 249 LEU A C 1
ATOM 2013 O O . LEU A 1 249 ? 5.273 3.971 0.020 1.00 98.81 249 LEU A O 1
ATOM 2017 N N . GLY A 1 250 ? 5.583 1.939 -0.876 1.00 98.31 250 GLY A N 1
ATOM 2018 C CA . GLY A 1 250 ? 7.021 1.857 -0.614 1.00 98.31 250 GLY A CA 1
ATOM 2019 C C . GLY A 1 250 ? 7.882 2.702 -1.551 1.00 98.31 250 GLY A C 1
ATOM 2020 O O . GLY A 1 250 ? 9.040 2.940 -1.235 1.00 98.31 250 GLY A O 1
ATOM 2021 N N . THR A 1 251 ? 7.341 3.150 -2.685 1.00 98.62 251 THR A N 1
ATOM 2022 C CA . THR A 1 251 ? 8.109 3.865 -3.721 1.00 98.62 251 THR A CA 1
ATOM 2023 C C . THR A 1 251 ? 7.628 5.292 -3.960 1.00 98.62 251 THR A C 1
ATOM 2025 O O . THR A 1 251 ? 8.444 6.202 -4.059 1.00 98.62 251 THR A O 1
ATOM 2028 N N . LEU A 1 252 ? 6.310 5.503 -4.030 1.00 98.50 252 LEU A N 1
ATOM 2029 C CA . LEU A 1 252 ? 5.691 6.808 -4.273 1.00 98.50 252 LEU A CA 1
ATOM 2030 C C . LEU A 1 252 ? 4.999 7.360 -3.024 1.00 98.50 252 LEU A C 1
ATOM 2032 O O . LEU A 1 252 ? 4.760 8.559 -2.950 1.00 98.50 252 LEU A O 1
ATOM 2036 N N . GLY A 1 253 ? 4.664 6.518 -2.041 1.00 98.19 253 GLY A N 1
ATOM 2037 C CA . GLY A 1 253 ? 3.948 6.945 -0.835 1.00 98.19 253 GLY A CA 1
ATOM 2038 C C . GLY A 1 253 ? 2.515 7.415 -1.107 1.00 98.19 253 GLY A C 1
ATOM 2039 O O . GLY A 1 253 ? 1.955 8.151 -0.299 1.00 98.19 253 GLY A O 1
ATOM 2040 N N . CYS A 1 254 ? 1.939 7.023 -2.249 1.00 98.31 254 CYS A N 1
ATOM 2041 C CA . CYS A 1 254 ? 0.723 7.625 -2.808 1.00 98.31 254 CYS A CA 1
ATOM 2042 C C . CYS A 1 254 ? -0.585 6.911 -2.452 1.00 98.31 254 CYS A C 1
ATOM 2044 O O . CYS A 1 254 ? -1.659 7.466 -2.656 1.00 98.31 254 CYS A O 1
ATOM 2046 N N . VAL A 1 255 ? -0.508 5.689 -1.922 1.00 98.06 255 VAL A N 1
ATOM 2047 C CA . VAL A 1 255 ? -1.654 4.909 -1.437 1.00 98.06 255 VAL A CA 1
ATOM 2048 C C . VAL A 1 255 ? -1.222 4.053 -0.247 1.00 98.06 255 VAL A C 1
ATOM 2050 O O . VAL A 1 255 ? -0.062 3.642 -0.208 1.00 98.06 255 VAL A O 1
ATOM 2053 N N . PRO A 1 256 ? -2.113 3.752 0.713 1.00 98.50 256 PRO A N 1
ATOM 2054 C CA . PRO A 1 256 ? -1.838 2.768 1.760 1.00 98.50 256 PRO A CA 1
ATOM 2055 C C . PRO A 1 256 ? -1.686 1.354 1.194 1.00 98.50 256 PRO A C 1
ATOM 2057 O O . PRO A 1 256 ? -2.152 1.076 0.088 1.00 98.50 256 PRO A O 1
ATOM 2060 N N . ALA A 1 257 ? -1.095 0.430 1.953 1.00 98.06 257 ALA A N 1
ATOM 2061 C CA . ALA A 1 257 ? -1.052 -0.968 1.548 1.00 98.06 257 ALA A CA 1
ATOM 2062 C C . ALA A 1 257 ? -2.403 -1.637 1.828 1.00 98.06 257 ALA A C 1
ATOM 2064 O O . ALA A 1 257 ? -2.782 -1.812 2.981 1.00 98.06 257 ALA A O 1
ATOM 2065 N N . TYR A 1 258 ? -3.097 -2.100 0.786 1.00 98.06 258 TYR A N 1
ATOM 2066 C CA . TYR A 1 258 ? -4.369 -2.823 0.906 1.00 98.06 258 TYR A CA 1
ATOM 2067 C C . TYR A 1 258 ? -4.123 -4.281 1.328 1.00 98.06 258 TYR A C 1
ATOM 2069 O O . TYR A 1 258 ? -4.422 -5.231 0.602 1.00 98.06 258 TYR A O 1
ATOM 2077 N N . ASP A 1 259 ? -3.501 -4.471 2.491 1.00 96.38 259 ASP A N 1
ATOM 2078 C CA . ASP A 1 259 ? -3.369 -5.769 3.145 1.00 96.38 259 ASP A CA 1
ATOM 2079 C C . ASP A 1 259 ? -4.541 -6.055 4.092 1.00 96.38 259 ASP A C 1
ATOM 2081 O O . ASP A 1 259 ? -5.441 -5.236 4.277 1.00 96.38 259 ASP A O 1
ATOM 2085 N N . ARG A 1 260 ? -4.551 -7.255 4.681 1.00 95.62 260 ARG A N 1
ATOM 2086 C CA . ARG A 1 260 ? -5.675 -7.723 5.500 1.00 95.62 260 ARG A CA 1
ATOM 2087 C C . ARG A 1 260 ? -6.024 -6.777 6.654 1.00 95.62 260 ARG A C 1
ATOM 2089 O O . ARG A 1 260 ? -7.204 -6.633 6.947 1.00 95.62 260 ARG A O 1
ATOM 2096 N N . TYR A 1 261 ? -5.028 -6.162 7.297 1.00 97.19 261 TYR A N 1
ATOM 2097 C CA . TYR A 1 261 ? -5.254 -5.327 8.476 1.00 97.19 261 TYR A CA 1
ATOM 2098 C C . TYR A 1 261 ? -5.774 -3.958 8.063 1.00 97.19 261 TYR A C 1
ATOM 2100 O O . TYR A 1 261 ? -6.803 -3.525 8.574 1.00 97.19 261 TYR A O 1
ATOM 2108 N N . TYR A 1 262 ? -5.152 -3.341 7.057 1.00 98.06 262 TYR A N 1
ATOM 2109 C CA . TYR A 1 262 ? -5.671 -2.103 6.485 1.00 98.06 262 TYR A CA 1
ATOM 2110 C C . TYR A 1 262 ? -7.129 -2.258 6.022 1.00 98.06 262 TYR A C 1
ATOM 2112 O O . TYR A 1 262 ? -8.000 -1.475 6.402 1.00 98.06 262 TYR A O 1
ATOM 2120 N N . VAL A 1 263 ? -7.412 -3.311 5.243 1.00 97.75 263 VAL A N 1
ATOM 2121 C CA . VAL A 1 263 ? -8.745 -3.584 4.685 1.00 97.75 263 VAL A CA 1
ATOM 2122 C C . VAL A 1 263 ? -9.778 -3.861 5.779 1.00 97.75 263 VAL A C 1
ATOM 2124 O O . VAL A 1 263 ? -10.923 -3.428 5.646 1.00 97.75 263 VAL A O 1
ATOM 2127 N N . GLN A 1 264 ? -9.400 -4.567 6.849 1.00 96.69 264 GLN A N 1
ATOM 2128 C CA . GLN A 1 264 ? -10.270 -4.783 8.008 1.00 96.69 264 GLN A CA 1
ATOM 2129 C C . GLN A 1 264 ? -10.668 -3.447 8.645 1.00 96.69 264 GLN A C 1
ATOM 2131 O O . GLN A 1 264 ? -11.862 -3.181 8.782 1.00 96.69 264 GLN A O 1
ATOM 2136 N N . ALA A 1 265 ? -9.691 -2.595 8.968 1.00 96.94 265 ALA A N 1
ATOM 2137 C CA . ALA A 1 265 ? -9.941 -1.335 9.660 1.00 96.94 265 ALA A CA 1
ATOM 2138 C C . ALA A 1 265 ? -10.821 -0.383 8.836 1.00 96.94 265 ALA A C 1
ATOM 2140 O O . ALA A 1 265 ? -11.848 0.090 9.325 1.00 96.94 265 ALA A O 1
ATOM 2141 N N . VAL A 1 266 ? -10.503 -0.144 7.557 1.00 97.00 266 VAL A N 1
ATOM 2142 C CA . VAL A 1 266 ? -11.300 0.798 6.744 1.00 97.00 266 VAL A CA 1
ATOM 2143 C C . VAL A 1 266 ? -12.748 0.341 6.559 1.00 97.00 266 VAL A C 1
ATOM 2145 O O . VAL A 1 266 ? -13.645 1.183 6.528 1.00 97.00 266 VAL A O 1
ATOM 2148 N N . LYS A 1 267 ? -12.994 -0.977 6.502 1.00 95.56 267 LYS A N 1
ATOM 2149 C CA . LYS A 1 267 ? -14.348 -1.548 6.443 1.00 95.56 267 LYS A CA 1
ATOM 2150 C C . LYS A 1 267 ? -15.087 -1.397 7.766 1.00 95.56 267 LYS A C 1
ATOM 2152 O O . LYS A 1 267 ? -16.258 -1.027 7.770 1.00 95.56 267 LYS A O 1
ATOM 2157 N N . GLN A 1 268 ? -14.415 -1.689 8.874 1.00 94.62 268 GLN A N 1
ATOM 2158 C CA . GLN A 1 268 ? -14.995 -1.621 10.210 1.00 94.62 268 GLN A CA 1
ATOM 2159 C C . GLN A 1 268 ? -15.463 -0.211 10.570 1.00 94.62 268 GLN A C 1
ATOM 2161 O O . GLN A 1 268 ? -16.560 -0.045 11.098 1.00 94.62 268 GLN A O 1
ATOM 2166 N N . TYR A 1 269 ? -14.660 0.796 10.234 1.00 94.94 269 TYR A N 1
ATOM 2167 C CA . TYR A 1 269 ? -14.954 2.198 10.528 1.00 94.94 269 TYR A CA 1
ATOM 2168 C C . TYR A 1 269 ? -15.689 2.922 9.390 1.00 94.94 269 TYR A C 1
ATOM 2170 O O . TYR A 1 269 ? -15.845 4.139 9.441 1.00 94.94 269 TYR A O 1
ATOM 2178 N N . GLY A 1 270 ? -16.130 2.199 8.350 1.00 94.50 270 GLY A N 1
ATOM 2179 C CA . GLY A 1 270 ? -16.864 2.763 7.208 1.00 94.50 270 GLY A CA 1
ATOM 2180 C C . GLY A 1 270 ? -16.116 3.848 6.445 1.00 94.50 270 GLY A C 1
ATOM 2181 O O . GLY A 1 270 ? -16.749 4.715 5.852 1.00 94.50 270 GLY A O 1
ATOM 2182 N N . ILE A 1 271 ? -14.785 3.812 6.475 1.00 95.50 271 ILE A N 1
ATOM 2183 C CA . ILE A 1 271 ? -13.931 4.776 5.779 1.00 95.50 271 ILE A CA 1
ATOM 2184 C C . ILE A 1 271 ? -13.906 4.464 4.288 1.00 95.50 271 ILE A C 1
ATOM 2186 O O . ILE A 1 271 ? -13.927 5.375 3.473 1.00 95.50 271 ILE A O 1
ATOM 2190 N N . SER A 1 272 ? -13.874 3.183 3.917 1.00 94.88 272 SER A N 1
ATOM 2191 C CA . SER A 1 272 ? -14.013 2.757 2.526 1.00 94.88 272 SER A CA 1
ATOM 2192 C C . SER A 1 272 ? -14.532 1.325 2.430 1.00 94.88 272 SER A C 1
ATOM 2194 O O . SER A 1 272 ? -14.602 0.584 3.413 1.00 94.88 272 SER A O 1
ATOM 2196 N N . VAL A 1 273 ? -14.866 0.898 1.211 1.00 91.88 273 VAL A N 1
ATOM 2197 C CA . VAL A 1 273 ? -15.284 -0.486 0.938 1.00 91.88 273 VAL A CA 1
ATOM 2198 C C . VAL A 1 273 ? -14.131 -1.493 1.038 1.00 91.88 273 VAL A C 1
ATOM 2200 O O . VAL A 1 273 ? -14.376 -2.698 0.985 1.00 91.88 273 VAL A O 1
ATOM 2203 N N . GLY A 1 274 ? -12.882 -1.029 1.178 1.00 91.50 274 GLY A N 1
ATOM 2204 C CA . GLY A 1 274 ? -11.685 -1.845 1.401 1.00 91.50 274 GLY A CA 1
ATOM 2205 C C . GLY A 1 274 ? -11.211 -2.685 0.210 1.00 91.50 274 GLY A C 1
ATOM 2206 O O . GLY A 1 274 ? -10.362 -3.551 0.389 1.00 91.50 274 GLY A O 1
ATOM 2207 N N . ASN A 1 275 ? -11.736 -2.453 -0.993 1.00 94.50 275 ASN A N 1
ATOM 2208 C CA . ASN A 1 275 ? -11.166 -2.989 -2.233 1.00 94.50 275 ASN A CA 1
ATOM 2209 C C . ASN A 1 275 ? -10.284 -1.916 -2.869 1.00 94.50 275 ASN A C 1
ATOM 2211 O O . ASN A 1 275 ? -10.619 -0.738 -2.788 1.00 94.50 275 ASN A O 1
ATOM 2215 N N . TYR A 1 276 ? -9.186 -2.290 -3.523 1.00 97.69 276 TYR A N 1
ATOM 2216 C CA . TYR A 1 276 ? -8.351 -1.288 -4.177 1.00 97.69 276 TYR A CA 1
ATOM 2217 C C . TYR A 1 276 ? -9.024 -0.784 -5.460 1.00 97.69 276 TYR A C 1
ATOM 2219 O O . TYR A 1 276 ? -9.127 -1.499 -6.452 1.00 97.69 276 TYR A O 1
ATOM 2227 N N . ASN A 1 277 ? -9.522 0.449 -5.409 1.00 96.62 277 ASN A N 1
ATOM 2228 C CA . ASN A 1 277 ? -10.095 1.185 -6.531 1.00 96.62 277 ASN A CA 1
ATOM 2229 C C . ASN A 1 277 ? -10.038 2.692 -6.248 1.00 96.62 277 ASN A C 1
ATOM 2231 O O . ASN A 1 277 ? -9.765 3.121 -5.120 1.00 96.62 277 ASN A O 1
ATOM 2235 N N . ARG A 1 278 ? -10.314 3.490 -7.281 1.00 96.62 278 ARG A N 1
ATOM 2236 C CA . ARG A 1 278 ? -10.299 4.954 -7.220 1.00 96.62 278 ARG A CA 1
ATOM 2237 C C . ARG A 1 278 ? -11.215 5.516 -6.126 1.00 96.62 278 ARG A C 1
ATOM 2239 O O . ARG A 1 278 ? -10.821 6.455 -5.440 1.00 96.62 278 ARG A O 1
ATOM 2246 N N . GLU A 1 279 ? -12.390 4.929 -5.902 1.00 96.44 279 GLU A N 1
ATOM 2247 C CA . GLU A 1 279 ? -13.332 5.361 -4.865 1.00 96.44 279 GLU A CA 1
ATOM 2248 C C . GLU A 1 279 ? -12.753 5.140 -3.467 1.00 96.44 279 GLU A C 1
ATOM 2250 O O . GLU A 1 279 ? -12.738 6.062 -2.659 1.00 96.44 279 GLU A O 1
ATOM 2255 N N . SER A 1 280 ? -12.186 3.963 -3.201 1.00 96.75 280 SER A N 1
ATOM 2256 C CA . SER A 1 280 ? -11.625 3.635 -1.888 1.00 96.75 280 SER A CA 1
ATOM 2257 C C . SER A 1 280 ? -10.396 4.477 -1.562 1.00 96.75 280 SER A C 1
ATOM 2259 O O . SER A 1 280 ? -10.242 4.916 -0.424 1.00 96.75 280 SER A O 1
ATOM 2261 N N . VAL A 1 281 ? -9.548 4.760 -2.557 1.00 98.00 281 VAL A N 1
ATOM 2262 C CA . VAL A 1 281 ? -8.419 5.692 -2.403 1.00 98.00 281 VAL A CA 1
ATOM 2263 C C . VAL A 1 281 ? -8.929 7.097 -2.086 1.00 98.00 281 VAL A C 1
ATOM 2265 O O . VAL A 1 281 ? -8.458 7.735 -1.143 1.00 98.00 281 VAL A O 1
ATOM 2268 N N . LYS A 1 282 ? -9.938 7.559 -2.831 1.00 97.50 282 LYS A N 1
ATOM 2269 C CA . LYS A 1 282 ? -10.548 8.873 -2.641 1.00 97.50 282 LYS A CA 1
ATOM 2270 C C . LYS A 1 282 ? -11.198 9.013 -1.266 1.00 97.50 282 LYS A C 1
ATOM 2272 O O . LYS A 1 282 ? -11.067 10.063 -0.645 1.00 97.50 282 LYS A O 1
ATOM 2277 N N . ASP A 1 283 ? -11.887 7.990 -0.777 1.00 97.56 283 ASP A N 1
ATOM 2278 C CA . ASP A 1 283 ? -12.577 8.050 0.513 1.00 97.56 283 ASP A CA 1
ATOM 2279 C C . ASP A 1 283 ? -11.600 8.099 1.693 1.00 97.56 283 ASP A C 1
ATOM 2281 O O . ASP A 1 283 ? -11.812 8.850 2.644 1.00 97.56 283 ASP A O 1
ATOM 2285 N N . VAL A 1 284 ? -10.459 7.417 1.588 1.00 97.75 284 VAL A N 1
ATOM 2286 C CA . VAL A 1 284 ? -9.382 7.506 2.587 1.00 97.75 284 VAL A CA 1
ATOM 2287 C C . VAL A 1 284 ? -8.724 8.889 2.567 1.00 97.75 284 VAL A C 1
ATOM 2289 O O . VAL A 1 284 ? -8.462 9.459 3.626 1.00 97.75 284 VAL A O 1
ATOM 2292 N N . ALA A 1 285 ? -8.518 9.475 1.383 1.00 98.19 285 ALA A N 1
ATOM 2293 C CA . ALA A 1 285 ? -8.053 10.857 1.269 1.00 98.19 285 ALA A CA 1
ATOM 2294 C C . ALA A 1 285 ? -9.061 11.851 1.874 1.00 98.19 285 ALA A C 1
ATOM 2296 O O . ALA A 1 285 ? -8.668 12.758 2.601 1.00 98.19 285 ALA A O 1
ATOM 2297 N N . LYS A 1 286 ? -10.371 11.661 1.667 1.00 97.75 286 LYS A N 1
ATOM 2298 C CA . LYS A 1 286 ? -11.408 12.483 2.320 1.00 97.75 286 LYS A CA 1
ATOM 2299 C C . LYS A 1 286 ? -11.415 12.324 3.841 1.00 97.75 286 LYS A C 1
ATOM 2301 O O . LYS A 1 286 ? -11.623 13.312 4.542 1.00 97.75 286 LYS A O 1
ATOM 2306 N N . TYR A 1 287 ? -11.190 11.114 4.355 1.00 97.38 287 TYR A N 1
ATOM 2307 C CA . TYR A 1 287 ? -11.054 10.893 5.795 1.00 97.38 287 TYR A CA 1
ATOM 2308 C C . TYR A 1 287 ? -9.877 11.695 6.362 1.00 97.38 287 TYR A C 1
ATOM 2310 O O . TYR A 1 287 ? -10.049 12.399 7.354 1.00 97.38 287 TYR A O 1
ATOM 2318 N N . TYR A 1 288 ? -8.729 11.684 5.677 1.00 98.12 288 TYR A N 1
ATOM 2319 C CA . TYR A 1 288 ? -7.593 12.539 6.028 1.00 98.12 288 TYR A CA 1
ATOM 2320 C C . TYR A 1 288 ? -7.985 14.023 6.047 1.00 98.12 288 TYR A C 1
ATOM 2322 O O . TYR A 1 288 ? -7.765 14.714 7.036 1.00 98.12 288 TYR A O 1
ATOM 2330 N N . LEU A 1 289 ? -8.629 14.505 4.978 1.00 97.44 289 LEU A N 1
ATOM 2331 C CA . LEU A 1 289 ? -9.038 15.908 4.842 1.00 97.44 289 LEU A CA 1
ATOM 2332 C C . LEU A 1 289 ? -10.059 16.352 5.898 1.00 97.44 289 LEU A C 1
ATOM 2334 O O . LEU A 1 289 ? -10.081 17.523 6.265 1.00 97.44 289 LEU A O 1
ATOM 2338 N N . THR A 1 290 ? -10.884 15.432 6.404 1.00 96.75 290 THR A N 1
ATOM 2339 C CA . THR A 1 290 ? -11.868 15.716 7.463 1.00 96.75 290 THR A CA 1
ATOM 2340 C C . THR A 1 290 ? -11.191 16.134 8.770 1.00 96.75 290 THR A C 1
ATOM 2342 O O . THR A 1 290 ? -11.734 16.956 9.502 1.00 96.75 290 THR A O 1
ATOM 2345 N N . TYR A 1 291 ? -9.995 15.605 9.036 1.00 96.44 291 TYR A N 1
ATOM 2346 C CA . TYR A 1 291 ? -9.205 15.870 10.240 1.00 96.44 291 TYR A CA 1
ATOM 2347 C C . TYR A 1 291 ? -7.807 16.387 9.883 1.00 96.44 291 TYR A C 1
ATOM 2349 O O . TYR A 1 291 ? -6.808 16.007 10.494 1.00 96.44 291 TYR A O 1
ATOM 2357 N N . LYS A 1 292 ? -7.727 17.215 8.835 1.00 95.00 292 LYS A N 1
ATOM 2358 C CA . LYS A 1 292 ? -6.456 17.619 8.229 1.00 95.00 292 LYS A CA 1
ATOM 2359 C C . LYS A 1 292 ? -5.496 18.225 9.249 1.00 95.00 292 LYS A C 1
ATOM 2361 O O . LYS A 1 292 ? -4.358 17.781 9.327 1.00 95.00 292 LYS A O 1
ATOM 2366 N N . ASP A 1 293 ? -5.950 19.203 10.028 1.00 94.19 293 ASP A N 1
ATOM 2367 C CA . ASP A 1 293 ? -5.083 19.914 10.974 1.00 94.19 293 ASP A CA 1
ATOM 2368 C C . ASP A 1 293 ? -4.525 18.964 12.045 1.00 94.19 293 ASP A C 1
ATOM 2370 O O . ASP A 1 293 ? -3.335 18.997 12.354 1.00 94.19 293 ASP A O 1
ATOM 2374 N N . ASP A 1 294 ? -5.358 18.055 12.557 1.00 96.88 294 ASP A N 1
ATOM 2375 C CA . ASP A 1 294 ? -4.961 17.028 13.520 1.00 96.88 294 ASP A CA 1
ATOM 2376 C C . ASP A 1 294 ? -3.889 16.084 12.948 1.00 96.88 294 ASP A C 1
ATOM 2378 O O . ASP A 1 294 ? -2.868 15.824 13.595 1.00 96.88 294 ASP A O 1
ATOM 2382 N N . PHE A 1 295 ? -4.084 15.590 11.720 1.00 97.06 295 PHE A N 1
ATOM 2383 C CA . PHE A 1 295 ? -3.116 14.703 11.074 1.00 97.06 295 PHE A CA 1
ATOM 2384 C C . PHE A 1 295 ? -1.834 15.422 10.662 1.00 97.06 295 PHE A C 1
ATOM 2386 O O . PHE A 1 295 ? -0.759 14.862 10.860 1.00 97.06 295 PHE A O 1
ATOM 2393 N N . GLU A 1 296 ? -1.910 16.649 10.145 1.00 95.81 296 GLU A N 1
ATOM 2394 C CA . GLU A 1 296 ? -0.734 17.439 9.770 1.00 95.81 296 GLU A CA 1
ATOM 2395 C C . GLU A 1 296 ? 0.122 17.803 10.988 1.00 95.81 296 GLU A C 1
ATOM 2397 O O . GLU A 1 296 ? 1.348 17.718 10.910 1.00 95.81 296 GLU A O 1
ATOM 2402 N N . ASN A 1 297 ? -0.494 18.111 12.135 1.00 94.44 297 ASN A N 1
ATOM 2403 C CA . ASN A 1 297 ? 0.232 18.348 13.385 1.00 94.44 297 ASN A CA 1
ATOM 2404 C C . ASN A 1 297 ? 1.062 17.123 13.797 1.00 94.44 297 ASN A C 1
ATOM 2406 O O . ASN A 1 297 ? 2.251 17.242 14.097 1.00 94.44 297 ASN A O 1
ATOM 2410 N N . VAL A 1 298 ? 0.460 15.930 13.762 1.00 95.12 298 VAL A N 1
ATOM 2411 C CA . VAL A 1 298 ? 1.171 14.682 14.080 1.00 95.12 298 VAL A CA 1
ATOM 2412 C C . VAL A 1 298 ? 2.196 14.348 12.997 1.00 95.12 298 VAL A C 1
ATOM 2414 O O . VAL A 1 298 ? 3.311 13.948 13.310 1.00 95.12 298 VAL A O 1
ATOM 2417 N N . ARG A 1 299 ? 1.879 14.550 11.715 1.00 94.44 299 ARG A N 1
ATOM 2418 C CA . ARG A 1 299 ? 2.814 14.316 10.604 1.00 94.44 299 ARG A CA 1
ATOM 2419 C C . ARG A 1 299 ? 4.073 15.169 10.741 1.00 94.44 299 ARG A C 1
ATOM 2421 O O . ARG A 1 299 ? 5.173 14.653 10.539 1.00 94.44 299 ARG A O 1
ATOM 2428 N N . ALA A 1 300 ? 3.916 16.441 11.106 1.00 91.19 300 ALA A N 1
ATOM 2429 C CA . ALA A 1 300 ? 5.018 17.357 11.367 1.00 91.19 300 ALA A CA 1
ATOM 2430 C C . ALA A 1 300 ? 5.866 16.888 12.560 1.00 91.19 300 ALA A C 1
ATOM 2432 O O . ALA A 1 300 ? 7.084 16.808 12.426 1.00 91.19 300 ALA A O 1
ATOM 2433 N N . GLU A 1 301 ? 5.233 16.499 13.676 1.00 91.06 301 GLU A N 1
ATOM 2434 C CA . GLU A 1 301 ? 5.903 15.926 14.858 1.00 91.06 301 GLU A CA 1
ATOM 2435 C C . GLU A 1 301 ? 6.772 14.713 14.483 1.00 91.06 301 GLU A C 1
ATOM 2437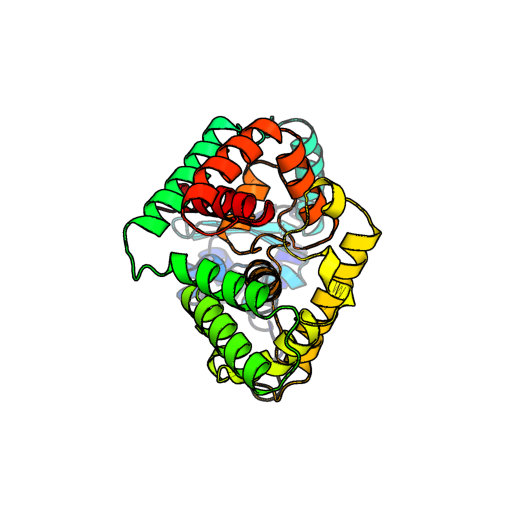 O O . GLU A 1 301 ? 7.962 14.677 14.794 1.00 91.06 301 GLU A O 1
ATOM 2442 N N . LEU A 1 302 ? 6.206 13.742 13.758 1.00 88.88 302 LEU A N 1
ATOM 2443 C CA . LEU A 1 302 ? 6.912 12.514 13.379 1.00 88.88 302 LEU A CA 1
ATOM 2444 C C . LEU A 1 302 ? 8.043 12.755 12.369 1.00 88.88 302 LEU A C 1
ATOM 2446 O O . LEU A 1 302 ? 9.037 12.027 12.361 1.00 88.88 302 LEU A O 1
ATOM 2450 N N . SER A 1 303 ? 7.912 13.780 11.524 1.00 81.12 303 SER A N 1
ATOM 2451 C CA . SER A 1 303 ? 8.896 14.083 10.477 1.00 81.12 303 SER A CA 1
ATOM 2452 C C . SER A 1 303 ? 10.164 14.766 11.011 1.00 81.12 303 SER A C 1
ATOM 2454 O O . SER A 1 303 ? 11.187 14.770 10.325 1.00 81.12 303 SER A O 1
ATOM 2456 N N . LEU A 1 304 ? 10.157 15.265 12.256 1.00 73.12 304 LEU A N 1
ATOM 2457 C CA . LEU A 1 304 ? 11.341 15.838 12.921 1.00 73.12 304 LEU A CA 1
ATOM 2458 C C . LEU A 1 304 ? 12.483 14.825 13.119 1.00 73.12 304 LEU A C 1
ATOM 2460 O O . LEU A 1 304 ? 13.620 15.214 13.383 1.00 73.12 304 LEU A O 1
ATOM 2464 N N . HIS A 1 305 ? 12.202 13.531 12.963 1.00 62.00 305 HIS A N 1
ATOM 2465 C CA . HIS A 1 305 ? 13.142 12.438 13.202 1.00 62.00 305 HIS A CA 1
ATOM 2466 C C . HIS A 1 305 ? 13.715 11.808 11.918 1.00 62.00 305 HIS A C 1
ATOM 2468 O O . HIS A 1 305 ? 14.221 10.687 11.944 1.00 62.00 305 HIS A O 1
ATOM 2474 N N . GLY A 1 306 ? 13.691 12.538 10.796 1.00 58.53 306 GLY A N 1
ATOM 2475 C CA . GLY A 1 306 ? 14.573 12.272 9.650 1.00 58.53 306 GLY A CA 1
ATOM 2476 C C . GLY A 1 306 ? 13.937 11.645 8.405 1.00 58.53 306 GLY A C 1
ATOM 2477 O O . GLY A 1 306 ? 14.640 11.459 7.415 1.00 58.53 306 GLY A O 1
ATOM 2478 N N . ALA A 1 307 ? 12.637 11.346 8.396 1.00 67.00 307 ALA A N 1
ATOM 2479 C CA . ALA A 1 307 ? 11.905 11.051 7.162 1.00 67.00 307 ALA A CA 1
ATOM 2480 C C . ALA A 1 307 ? 10.618 11.866 7.107 1.00 67.00 307 ALA A C 1
ATOM 2482 O O . ALA A 1 307 ? 9.852 11.874 8.067 1.00 67.00 307 ALA A O 1
ATOM 2483 N N . GLU A 1 308 ? 10.373 12.524 5.976 1.00 84.00 308 GLU A N 1
ATOM 2484 C CA . GLU A 1 308 ? 9.081 13.146 5.725 1.00 84.00 308 GLU A CA 1
ATOM 2485 C C . GLU A 1 308 ? 8.063 12.052 5.404 1.00 84.00 308 GLU A C 1
ATOM 2487 O O . GLU A 1 308 ? 8.190 11.331 4.411 1.00 84.00 308 GLU A O 1
ATOM 2492 N N . TYR A 1 309 ? 7.058 11.908 6.266 1.00 92.19 309 TYR A N 1
ATOM 2493 C CA . TYR A 1 309 ? 6.013 10.910 6.081 1.00 92.19 309 TYR A CA 1
ATOM 2494 C C . TYR A 1 309 ? 4.949 11.425 5.099 1.00 92.19 309 TYR A C 1
ATOM 2496 O O . TYR A 1 309 ? 4.345 12.473 5.354 1.00 92.19 309 TYR A O 1
ATOM 2504 N N . PRO A 1 310 ? 4.654 10.690 4.008 1.00 95.81 310 PRO A N 1
ATOM 2505 C CA . PRO A 1 310 ? 3.513 10.979 3.144 1.00 95.81 310 PRO A CA 1
ATOM 2506 C C . PRO A 1 310 ? 2.185 10.818 3.883 1.00 95.81 310 PRO A C 1
ATOM 2508 O O . PRO A 1 310 ? 2.043 9.945 4.743 1.00 95.81 310 PRO A O 1
ATOM 2511 N N . MET A 1 311 ? 1.167 11.582 3.482 1.00 97.62 311 MET A N 1
ATOM 2512 C CA . MET A 1 311 ? -0.171 11.516 4.089 1.00 97.62 311 MET A CA 1
ATOM 2513 C C . MET A 1 311 ? -0.755 10.095 4.048 1.00 97.62 311 MET A C 1
ATOM 2515 O O . MET A 1 311 ? -1.301 9.601 5.035 1.00 97.62 311 MET A O 1
ATOM 2519 N N . MET A 1 312 ? -0.576 9.380 2.932 1.00 98.19 312 MET A N 1
ATOM 2520 C CA . MET A 1 312 ? -1.065 8.002 2.812 1.00 98.19 312 MET A CA 1
ATOM 2521 C C . MET A 1 312 ? -0.250 6.999 3.631 1.00 98.19 312 MET A C 1
ATOM 2523 O O . MET A 1 312 ? -0.787 5.956 4.004 1.00 98.19 312 MET A O 1
ATOM 2527 N N . LYS A 1 313 ? 0.998 7.318 4.001 1.00 97.75 313 LYS A N 1
ATOM 2528 C CA . LYS A 1 313 ? 1.730 6.505 4.976 1.00 97.75 313 LYS A CA 1
ATOM 2529 C C . LYS A 1 313 ? 1.153 6.663 6.383 1.00 97.75 313 LYS A C 1
ATOM 2531 O O . LYS A 1 313 ? 1.062 5.669 7.096 1.00 97.75 313 LYS A O 1
ATOM 2536 N N . LEU A 1 314 ? 0.706 7.859 6.769 1.00 97.38 314 LEU A N 1
ATOM 2537 C CA . LEU A 1 314 ? -0.011 8.050 8.036 1.00 97.38 314 LEU A CA 1
ATOM 2538 C C . LEU A 1 314 ? -1.298 7.216 8.083 1.00 97.38 314 LEU A C 1
ATOM 2540 O O . LEU A 1 314 ? -1.558 6.547 9.082 1.00 97.38 314 LEU A O 1
ATOM 2544 N N . MET A 1 315 ? -2.071 7.204 6.994 1.00 98.44 315 MET A N 1
ATOM 2545 C CA . MET A 1 315 ? -3.284 6.380 6.898 1.00 98.44 315 MET A CA 1
ATOM 2546 C C . MET A 1 315 ? -2.974 4.880 6.939 1.00 98.44 315 MET A C 1
ATOM 2548 O O . MET A 1 315 ? -3.689 4.130 7.597 1.00 98.44 315 MET A O 1
ATOM 2552 N N . ASP A 1 316 ? -1.891 4.443 6.295 1.00 98.56 316 ASP A N 1
ATOM 2553 C CA . ASP A 1 316 ? -1.392 3.067 6.383 1.00 98.56 316 ASP A CA 1
ATOM 2554 C C . ASP A 1 316 ? -1.038 2.677 7.826 1.00 98.56 316 ASP A C 1
ATOM 2556 O O . ASP A 1 316 ? -1.567 1.693 8.337 1.00 98.56 316 ASP A O 1
ATOM 2560 N N . MET A 1 317 ? -0.218 3.482 8.513 1.00 98.06 317 MET A N 1
ATOM 2561 C CA . MET A 1 317 ? 0.173 3.254 9.913 1.00 98.06 317 MET A CA 1
ATOM 2562 C C . MET A 1 317 ? -1.045 3.183 10.836 1.00 98.06 317 MET A C 1
ATOM 2564 O O . MET A 1 317 ? -1.142 2.279 11.664 1.00 98.06 317 MET A O 1
ATOM 2568 N N . CYS A 1 318 ? -1.977 4.123 10.666 1.00 98.38 318 CYS A N 1
ATOM 2569 C CA . CYS A 1 318 ? -3.209 4.207 11.435 1.00 98.38 318 CYS A CA 1
ATOM 2570 C C . CYS A 1 318 ? -4.038 2.924 11.303 1.00 98.38 318 CYS A C 1
ATOM 2572 O O . CYS A 1 318 ? -4.233 2.202 12.279 1.00 98.38 318 CYS A O 1
ATOM 2574 N N . MET A 1 319 ? -4.485 2.618 10.084 1.00 98.12 319 MET A N 1
ATOM 2575 C CA . MET A 1 319 ? -5.429 1.528 9.831 1.00 98.12 319 MET A CA 1
ATOM 2576 C C . MET A 1 319 ? -4.798 0.158 10.082 1.00 98.12 319 MET A C 1
ATOM 2578 O O . MET A 1 319 ? -5.465 -0.750 10.574 1.00 98.12 319 MET A O 1
ATOM 2582 N N . TRP A 1 320 ? -3.501 0.009 9.797 1.00 98.00 320 TRP A N 1
ATOM 2583 C CA . TRP A 1 320 ? -2.775 -1.213 10.125 1.00 98.00 320 TRP A CA 1
ATOM 2584 C C . TRP A 1 320 ? -2.738 -1.447 11.638 1.00 98.00 320 TRP A C 1
ATOM 2586 O O . TRP A 1 320 ? -3.045 -2.550 12.086 1.00 98.00 320 TRP A O 1
ATOM 2596 N N . GLN A 1 321 ? -2.399 -0.420 12.427 1.00 98.00 321 GLN A N 1
ATOM 2597 C CA . GLN A 1 321 ? -2.268 -0.548 13.880 1.00 98.00 321 GLN A CA 1
ATOM 2598 C C . GLN A 1 321 ? -3.616 -0.801 14.559 1.00 98.00 321 GLN A C 1
ATOM 2600 O O . GLN A 1 321 ? -3.680 -1.641 15.453 1.00 98.00 321 GLN A O 1
ATOM 2605 N N . VAL A 1 322 ? -4.679 -0.134 14.098 1.00 96.12 322 VAL A N 1
ATOM 2606 C CA . VAL A 1 322 ? -6.057 -0.353 14.566 1.00 96.12 322 VAL A CA 1
ATOM 2607 C C . VAL A 1 322 ? -6.421 -1.837 14.491 1.00 96.12 322 VAL A C 1
ATOM 2609 O O . VAL A 1 322 ? -6.695 -2.461 15.512 1.00 96.12 322 VAL A O 1
ATOM 2612 N N . ALA A 1 323 ? -6.344 -2.437 13.300 1.00 96.19 323 ALA A N 1
ATOM 2613 C CA . ALA A 1 323 ? -6.698 -3.845 13.138 1.00 96.19 323 ALA A CA 1
ATOM 2614 C C . ALA A 1 323 ? -5.675 -4.788 13.791 1.00 96.19 323 ALA A C 1
ATOM 2616 O O . ALA A 1 323 ? -6.036 -5.874 14.238 1.00 96.19 323 ALA A O 1
ATOM 2617 N N . PHE A 1 324 ? -4.395 -4.414 13.861 1.00 94.56 324 PHE A N 1
ATOM 2618 C CA . PHE A 1 324 ? -3.383 -5.236 14.522 1.00 94.56 324 PHE A CA 1
ATOM 2619 C C . PHE A 1 324 ? -3.649 -5.399 16.023 1.00 94.56 324 PHE A C 1
ATOM 2621 O O . PHE A 1 324 ? -3.476 -6.501 16.536 1.00 94.56 324 PHE A O 1
ATOM 2628 N N . GLU A 1 325 ? -4.081 -4.342 16.718 1.00 93.62 325 GLU A N 1
ATOM 2629 C CA . GLU A 1 325 ? -4.418 -4.397 18.148 1.00 93.62 325 GLU A CA 1
ATOM 2630 C C . GLU A 1 325 ? -5.635 -5.283 18.435 1.00 93.62 325 GLU A C 1
ATOM 2632 O O . GLU A 1 325 ? -5.655 -5.966 19.452 1.00 93.62 325 GLU A O 1
ATOM 2637 N N . GLU A 1 326 ? -6.609 -5.333 17.527 1.00 89.50 326 GLU A N 1
ATOM 2638 C CA . GLU A 1 326 ? -7.804 -6.179 17.661 1.00 89.50 326 GLU A CA 1
ATOM 2639 C C . GLU A 1 326 ? -7.549 -7.665 17.401 1.00 89.50 326 GLU A C 1
ATOM 2641 O O . GLU A 1 326 ? -8.321 -8.515 17.835 1.00 89.50 326 GLU A O 1
ATOM 2646 N N . ASN A 1 327 ? -6.498 -7.975 16.640 1.00 83.12 327 ASN A N 1
ATOM 2647 C CA . ASN A 1 327 ? -6.127 -9.341 16.273 1.00 83.12 327 ASN A CA 1
ATOM 2648 C C . ASN A 1 327 ? -4.989 -9.910 17.145 1.00 83.12 327 ASN A C 1
ATOM 2650 O O . ASN A 1 327 ? -4.468 -10.983 16.825 1.00 83.12 327 ASN A O 1
ATOM 2654 N N . LYS A 1 328 ? -4.560 -9.185 18.185 1.00 74.12 328 LYS A N 1
ATOM 2655 C CA . LYS A 1 328 ? -3.678 -9.703 19.240 1.00 74.12 328 LYS A CA 1
ATOM 2656 C C . LYS A 1 328 ? -4.492 -10.464 20.273 1.00 74.12 328 LYS A C 1
ATOM 2658 O O . LYS A 1 328 ? -3.974 -11.510 20.721 1.00 74.12 328 LYS A O 1
#

Mean predicted aligned error: 13.49 Å

Foldseek 3Di:
DPQQPLLVQLLVCLLPVPDQKDKDAQVVSCVRSVHHDDVCLLPPCCQQACDPVHSNNCNQVVNQWHWDDADSVRRMIMIGRVVRVVVVVVVCVVVVVPDDPLAAQPLVLLLVLLVVLLCQVPVDPPDLSCLLVQLAVLLVVCLPPPDPVSLLVSLVSLVSNCVSVPQCDDPALCVLPDSCLCSQLSNLCSDPLCVCQALHALVSLLDVVNQVVLVVSLVSNQVSQQPPDGSDPPDGRGQDQQNSQSSCCSNRVRAARLDPQLLVQCVSSVQANSDDHSRSRNSLSVSCVVCVVSQVVSQVVSPVPPGRHRSNNSSNSSSNSVSVVVVD

Nearest PDB structures (foldseek):
  2fbn-assembly1_B  TM=2.332E-01  e=8.263E-01  Plasmodium falciparum
  8wvv-assembly1_A  TM=1.721E-01  e=3.930E+00  Homo sapiens

Radius of gyration: 24.16 Å; Cα contacts (8 Å, |Δi|>4): 429; chains: 1; bounding box: 62×63×38 Å

pLDDT: mean 91.09, std 12.56, range [35.28, 98.94]

Sequence (328 aa):
MPKGDKFIALTSYLENCGMDELRMSFSEIEKIIGFKLSDSAYSYPAQWSNSESQSFAFGWLNAGYLTRQVNISEQTVEFVREEVYNSRKRENVSKRVTQSKIATLPVADAIRCIRTYYNETVKDAHGRYLSWQHCYNAFILNRSNVDDNTFDYLALHLAFYLASWGMYRGSSFLLQKDYKVHIPIVKIIMEKQYNPLVGIAAEELIKNENLDLLDGVSTRIRKAYADELPSFDGVINNATDTLVTKILLGTLGCVPAYDRYYVQAVKQYGISVGNYNRESVKDVAKYYLTYKDDFENVRAELSLHGAEYPMMKLMDMCMWQVAFEENK

Solvent-accessible surface area (backbone atoms only — not comparable to full-atom values): 17520 Å² total; per-residue (Å²): 127,70,88,27,66,80,28,47,52,42,18,57,48,58,57,68,62,79,60,62,62,46,76,43,41,55,67,60,50,23,64,54,46,71,48,81,75,58,73,55,62,66,72,35,71,73,62,60,39,88,38,90,88,40,56,66,30,43,15,39,49,75,39,48,28,36,60,78,50,68,40,61,93,77,38,31,39,28,39,25,26,45,69,58,51,49,49,50,50,50,49,50,50,60,49,50,75,76,68,59,88,61,60,56,72,51,63,70,57,44,50,50,24,31,50,52,45,48,54,62,34,71,72,37,97,84,34,65,63,45,33,44,57,57,18,27,48,52,39,62,78,41,54,88,58,91,48,72,69,52,35,52,54,51,10,46,36,48,40,52,27,42,44,65,72,62,51,57,42,86,87,35,53,52,56,73,49,65,45,69,76,35,33,65,46,42,55,59,66,54,36,73,89,48,54,78,43,50,47,30,50,50,82,54,53,61,35,66,74,50,39,52,51,51,53,51,52,51,52,50,45,34,47,52,48,37,73,40,83,52,63,44,92,98,42,71,31,75,64,46,65,38,54,52,24,38,51,38,31,31,50,32,20,55,37,41,43,56,38,74,37,28,27,48,30,29,43,69,24,61,49,28,85,49,55,94,46,68,66,32,55,30,35,49,28,47,55,47,62,75,42,40,71,65,52,49,55,52,45,54,62,62,27,76,77,80,51,84,68,24,62,27,47,52,52,31,38,17,27,30,36,53,31,48,67,76,73,107